Protein AF-A0A0P7UNH6-F1 (afdb_monomer_lite)

Structure (mmCIF, N/CA/C/O backbone):
data_AF-A0A0P7UNH6-F1
#
_entry.id   AF-A0A0P7UNH6-F1
#
loop_
_atom_site.group_PDB
_atom_site.id
_atom_site.type_symbol
_atom_site.label_atom_id
_atom_site.label_alt_id
_atom_site.label_comp_id
_atom_site.label_asym_id
_atom_site.label_entity_id
_atom_site.label_seq_id
_atom_site.pdbx_PDB_ins_code
_atom_site.Cartn_x
_atom_site.Cartn_y
_atom_site.Cartn_z
_atom_site.occupancy
_atom_site.B_iso_or_equiv
_atom_site.auth_seq_id
_atom_site.auth_comp_id
_atom_site.auth_asym_id
_atom_site.auth_atom_id
_atom_site.pdbx_PDB_model_num
ATOM 1 N N . MET A 1 1 ? -26.229 -55.715 22.801 1.00 30.64 1 MET A N 1
ATOM 2 C CA . MET A 1 1 ? -25.474 -56.355 23.901 1.00 30.64 1 MET A CA 1
ATOM 3 C C . MET A 1 1 ? -24.990 -57.703 23.387 1.00 30.64 1 MET A C 1
ATOM 5 O O . MET A 1 1 ? -25.812 -58.599 23.283 1.00 30.64 1 MET A O 1
ATOM 9 N N . ASN A 1 2 ? -23.704 -57.813 23.015 1.00 26.55 2 ASN A N 1
ATOM 10 C CA . ASN A 1 2 ? -23.100 -58.947 22.277 1.00 26.55 2 ASN A CA 1
ATOM 11 C C . ASN A 1 2 ? -23.709 -59.225 20.872 1.00 26.55 2 ASN A C 1
ATOM 13 O O . ASN A 1 2 ? -24.789 -58.728 20.571 1.00 26.55 2 ASN A O 1
ATOM 17 N N . LYS A 1 3 ? -23.031 -59.927 19.942 1.00 27.59 3 LYS A N 1
ATOM 18 C CA . LYS A 1 3 ? -21.678 -60.546 19.973 1.00 27.59 3 LYS A CA 1
ATOM 19 C C . LYS A 1 3 ? -20.890 -60.259 18.663 1.00 27.59 3 LYS A C 1
ATOM 21 O O . LYS A 1 3 ? -21.359 -59.505 17.821 1.00 27.59 3 LYS A O 1
ATOM 26 N N . ARG A 1 4 ? -19.675 -60.811 18.535 1.00 22.94 4 ARG A N 1
ATOM 27 C CA . ARG A 1 4 ? -18.609 -60.512 17.545 1.00 22.94 4 ARG A CA 1
ATOM 28 C C . ARG A 1 4 ? -18.042 -61.827 16.965 1.00 22.94 4 ARG A C 1
ATOM 30 O O . ARG A 1 4 ? -18.145 -62.827 17.674 1.00 22.94 4 ARG A O 1
ATOM 37 N N . SER A 1 5 ? -17.336 -61.755 15.820 1.00 25.70 5 SER A N 1
ATOM 38 C CA . SER A 1 5 ? -16.373 -62.770 15.297 1.00 25.70 5 SER A CA 1
ATOM 39 C C . SER A 1 5 ? -16.984 -64.075 14.733 1.00 25.70 5 SER A C 1
ATOM 41 O O . SER A 1 5 ? -18.096 -64.414 15.123 1.00 25.70 5 SER A O 1
ATOM 43 N N . ASP A 1 6 ? -16.386 -64.844 13.801 1.00 25.16 6 ASP A N 1
ATOM 44 C CA . ASP A 1 6 ? -15.144 -64.801 12.963 1.00 25.16 6 ASP A CA 1
ATOM 45 C C . ASP A 1 6 ? -15.493 -65.411 11.558 1.00 25.16 6 ASP A C 1
ATOM 47 O O . ASP A 1 6 ? -16.565 -65.998 11.445 1.00 25.16 6 ASP A O 1
ATOM 51 N N . ARG A 1 7 ? -14.850 -65.190 10.387 1.00 23.64 7 ARG A N 1
ATOM 52 C CA . ARG A 1 7 ? -13.455 -65.286 9.850 1.00 23.64 7 ARG A CA 1
ATOM 53 C C . ARG A 1 7 ? -13.087 -66.685 9.266 1.00 23.64 7 ARG A C 1
ATOM 55 O O . ARG A 1 7 ? -13.578 -67.684 9.761 1.00 23.64 7 ARG A O 1
ATOM 62 N N . GLU A 1 8 ? -12.201 -66.699 8.246 1.00 24.39 8 GLU A N 1
ATOM 63 C CA . GLU A 1 8 ? -11.611 -67.853 7.487 1.00 24.39 8 GLU A CA 1
ATOM 64 C C . GLU A 1 8 ? -12.452 -68.549 6.376 1.00 24.39 8 GLU A C 1
ATOM 66 O O . GLU A 1 8 ? -13.674 -68.484 6.423 1.00 24.39 8 GLU A O 1
ATOM 71 N N . SER A 1 9 ? -11.892 -69.269 5.372 1.00 21.98 9 SER A N 1
ATOM 72 C CA . SER A 1 9 ? -10.654 -69.119 4.538 1.00 21.98 9 SER A CA 1
ATOM 73 C C . SER A 1 9 ? -10.652 -70.123 3.332 1.00 21.98 9 SER A C 1
ATOM 75 O O . SER A 1 9 ? -11.522 -70.992 3.288 1.00 21.98 9 SER A O 1
ATOM 77 N N . ARG A 1 10 ? -9.657 -70.026 2.407 1.00 24.27 10 ARG A N 1
ATOM 78 C CA . ARG A 1 10 ? -9.385 -70.759 1.114 1.00 24.27 10 ARG A CA 1
ATOM 79 C C . ARG A 1 10 ? -9.789 -69.985 -0.162 1.00 24.27 10 ARG A C 1
ATOM 81 O O . ARG A 1 10 ? -10.923 -69.525 -0.217 1.00 24.27 10 ARG A O 1
ATOM 88 N N . ALA A 1 11 ? -8.965 -69.698 -1.186 1.00 22.91 11 ALA A N 1
ATOM 89 C CA . ALA A 1 11 ? -7.619 -70.109 -1.672 1.00 22.91 11 ALA A CA 1
ATOM 90 C C . ALA A 1 11 ? -7.569 -71.252 -2.718 1.00 22.91 11 ALA A C 1
ATOM 92 O O . ALA A 1 11 ? -8.210 -72.272 -2.495 1.00 22.91 11 ALA A O 1
ATOM 93 N N . ASP A 1 12 ? -6.805 -70.989 -3.803 1.00 23.23 12 ASP A N 1
ATOM 94 C CA . ASP A 1 12 ? -6.322 -71.802 -4.962 1.00 23.23 12 ASP A CA 1
ATOM 95 C C . ASP A 1 12 ? -6.536 -71.002 -6.284 1.00 23.23 12 ASP A C 1
ATOM 97 O O . ASP A 1 12 ? -7.642 -70.516 -6.508 1.00 23.23 12 ASP A O 1
ATOM 101 N N . GLY A 1 13 ? -5.574 -70.762 -7.199 1.00 24.36 13 GLY A N 1
ATOM 102 C CA . GLY A 1 13 ? -4.110 -70.975 -7.219 1.00 24.36 13 GLY A CA 1
ATOM 103 C C . GLY A 1 13 ? -3.424 -70.285 -8.441 1.00 24.36 13 GLY A C 1
ATOM 104 O O . GLY A 1 13 ? -4.126 -69.880 -9.359 1.00 24.36 13 GLY A O 1
ATOM 105 N N . GLU A 1 14 ? -2.084 -70.132 -8.400 1.00 24.00 14 GLU A N 1
ATOM 106 C CA . GLU A 1 14 ? -1.074 -69.979 -9.504 1.00 24.00 14 GLU A CA 1
ATOM 107 C C . GLU A 1 14 ? -1.365 -69.001 -10.695 1.00 24.00 14 GLU A C 1
ATOM 109 O O . GLU A 1 14 ? -2.305 -69.211 -11.449 1.00 24.00 14 GLU A O 1
ATOM 114 N N . VAL A 1 15 ? -0.662 -67.882 -10.992 1.00 22.70 15 VAL A N 1
ATOM 115 C CA . VAL A 1 15 ? 0.765 -67.431 -10.896 1.00 22.70 15 VAL A CA 1
ATOM 116 C C . VAL A 1 15 ? 1.722 -68.221 -11.814 1.00 22.70 15 VAL A C 1
ATOM 118 O O . VAL A 1 15 ? 1.615 -69.442 -11.814 1.00 22.70 15 VAL A O 1
ATOM 121 N N . PRO A 1 16 ? 2.708 -67.614 -12.530 1.00 37.94 16 PRO A N 1
ATOM 122 C CA . PRO A 1 16 ? 3.038 -66.188 -12.757 1.00 37.94 16 PRO A CA 1
ATOM 123 C C . PRO A 1 16 ? 2.467 -65.703 -14.125 1.00 37.94 16 PRO A C 1
ATOM 125 O O . PRO A 1 16 ? 1.534 -66.327 -14.616 1.00 37.94 16 PRO A O 1
ATOM 128 N N . SER A 1 17 ? 2.873 -64.616 -14.804 1.00 22.16 17 SER A N 1
ATOM 129 C CA . SER A 1 17 ? 3.908 -63.568 -14.625 1.00 22.16 17 SER A CA 1
ATOM 130 C C . SER A 1 17 ? 3.326 -62.182 -15.043 1.00 22.16 17 SER A C 1
ATOM 132 O O . SER A 1 17 ? 2.117 -62.085 -15.244 1.00 22.16 17 SER A O 1
ATOM 134 N N . ASP A 1 18 ? 4.021 -61.037 -15.129 1.00 24.47 18 ASP A N 1
ATOM 135 C CA . ASP A 1 18 ? 5.459 -60.703 -15.075 1.00 24.47 18 ASP A CA 1
ATOM 136 C C . ASP A 1 18 ? 5.697 -59.310 -14.432 1.00 24.47 18 ASP A C 1
ATOM 138 O O . ASP A 1 18 ? 4.728 -58.640 -14.064 1.00 24.47 18 ASP A O 1
ATOM 142 N N . SER A 1 19 ? 6.953 -58.861 -14.260 1.00 23.91 19 SER A N 1
ATOM 143 C CA . SER A 1 19 ? 7.268 -57.725 -13.361 1.00 23.91 19 SER A CA 1
ATOM 144 C C . SER A 1 19 ? 8.090 -56.559 -13.942 1.00 23.91 19 SER A C 1
ATOM 146 O O . SER A 1 19 ? 9.291 -56.694 -14.168 1.00 23.91 19 SER A O 1
ATOM 148 N N . GLU A 1 20 ? 7.494 -55.358 -13.984 1.00 27.55 20 GLU A N 1
ATOM 149 C CA . GLU A 1 20 ? 8.225 -54.077 -13.925 1.00 27.55 20 GLU A CA 1
ATOM 150 C C . GLU A 1 20 ? 7.963 -53.361 -12.588 1.00 27.55 20 GLU A C 1
ATOM 152 O O . GLU A 1 20 ? 6.826 -53.047 -12.222 1.00 27.55 20 GLU A O 1
ATOM 157 N N . THR A 1 21 ? 9.034 -53.096 -11.838 1.00 24.36 21 THR A N 1
ATOM 158 C CA . THR A 1 21 ? 8.966 -52.594 -10.460 1.00 24.36 21 THR A CA 1
ATOM 159 C C . THR A 1 21 ? 8.641 -51.101 -10.401 1.00 24.36 21 THR A C 1
ATOM 161 O O . THR A 1 21 ? 9.516 -50.253 -10.586 1.00 24.36 21 THR A O 1
ATOM 164 N N . LYS A 1 22 ? 7.401 -50.751 -10.039 1.00 26.88 22 LYS A N 1
ATOM 165 C CA . LYS A 1 22 ? 7.079 -49.388 -9.586 1.00 26.88 22 LYS A CA 1
ATOM 166 C C . LYS A 1 22 ? 7.759 -49.108 -8.245 1.00 26.88 22 LYS A C 1
ATOM 168 O O . LYS A 1 22 ? 7.354 -49.649 -7.220 1.00 26.88 22 LYS A O 1
ATOM 173 N N . LEU A 1 23 ? 8.760 -48.231 -8.255 1.00 25.19 23 LEU A N 1
ATOM 174 C CA . LEU A 1 23 ? 9.321 -47.653 -7.037 1.00 25.19 23 LEU A CA 1
ATOM 175 C C . LEU A 1 23 ? 8.314 -46.658 -6.439 1.00 25.19 23 LEU A C 1
ATOM 177 O O . LEU A 1 23 ? 7.931 -45.692 -7.099 1.00 25.19 23 LEU A O 1
ATOM 181 N N . ASP A 1 24 ? 7.884 -46.905 -5.204 1.00 24.73 24 ASP A N 1
ATOM 182 C CA . ASP A 1 24 ? 6.837 -46.126 -4.537 1.00 24.73 24 ASP A CA 1
ATOM 183 C C . ASP A 1 24 ? 7.380 -44.790 -3.995 1.00 24.73 24 ASP A C 1
ATOM 185 O O . ASP A 1 24 ? 7.881 -44.687 -2.873 1.00 24.73 24 ASP A O 1
ATOM 189 N N . SER A 1 25 ? 7.339 -43.747 -4.828 1.00 27.39 25 SER A N 1
ATOM 190 C CA . SER A 1 25 ? 7.747 -42.395 -4.444 1.00 27.39 25 SER A CA 1
ATOM 191 C C . SER A 1 25 ? 6.609 -41.671 -3.717 1.00 27.39 25 SER A C 1
ATOM 193 O O . SER A 1 25 ? 5.847 -40.927 -4.339 1.00 27.39 25 SER A O 1
ATOM 195 N N . GLY A 1 26 ? 6.510 -41.880 -2.401 1.00 30.14 26 GLY A N 1
ATOM 196 C CA . GLY A 1 26 ? 5.497 -41.284 -1.522 1.00 30.14 26 GLY A CA 1
ATOM 197 C C . GLY A 1 26 ? 5.560 -39.754 -1.418 1.00 30.14 26 GLY A C 1
ATOM 198 O O . GLY A 1 26 ? 6.027 -39.205 -0.422 1.00 30.14 26 GLY A O 1
ATOM 199 N N . VAL A 1 27 ? 5.057 -39.060 -2.440 1.00 32.81 27 VAL A N 1
ATOM 200 C CA . VAL A 1 27 ? 4.821 -37.611 -2.458 1.00 32.81 27 VAL A CA 1
ATOM 201 C C . VAL A 1 27 ? 3.329 -37.371 -2.201 1.00 32.81 27 VAL A C 1
ATOM 203 O O . VAL A 1 27 ? 2.514 -37.893 -2.960 1.00 32.81 27 VAL A O 1
ATOM 206 N N . PRO A 1 28 ? 2.932 -36.595 -1.174 1.00 32.00 28 PRO A N 1
ATOM 207 C CA . PRO A 1 28 ? 1.524 -36.273 -0.954 1.00 32.00 28 PRO A CA 1
ATOM 208 C C . PRO A 1 28 ? 0.939 -35.486 -2.133 1.00 32.00 28 PRO A C 1
ATOM 210 O O . PRO A 1 28 ? 1.532 -34.492 -2.558 1.00 32.00 28 PRO A O 1
ATOM 213 N N . ASP A 1 29 ? -0.239 -35.887 -2.618 1.00 30.00 29 ASP A N 1
ATOM 214 C CA . ASP A 1 29 ? -0.969 -35.151 -3.654 1.00 30.00 29 ASP A CA 1
ATOM 215 C C . ASP A 1 29 ? -1.246 -33.712 -3.199 1.00 30.00 29 ASP A C 1
ATOM 217 O O . ASP A 1 29 ? -2.041 -33.457 -2.290 1.00 30.00 29 ASP A O 1
ATOM 221 N N . VAL A 1 30 ? -0.579 -32.753 -3.844 1.00 31.20 30 VAL A N 1
ATOM 222 C CA . VAL A 1 30 ? -0.807 -31.324 -3.617 1.00 31.20 30 VAL A CA 1
ATOM 223 C C . VAL A 1 30 ? -2.169 -30.961 -4.216 1.00 31.20 30 VAL A C 1
ATOM 225 O O . VAL A 1 30 ? -2.335 -31.099 -5.431 1.00 31.20 30 VAL A O 1
ATOM 228 N N . PRO A 1 31 ? -3.143 -30.467 -3.424 1.00 30.27 31 PRO A N 1
ATOM 229 C CA . PRO A 1 31 ? -4.449 -30.105 -3.956 1.00 30.27 31 PRO A CA 1
ATOM 230 C C . PRO A 1 31 ? -4.317 -29.012 -5.017 1.00 30.27 31 PRO A C 1
ATOM 232 O O . PRO A 1 31 ? -3.845 -27.909 -4.735 1.00 30.27 31 PRO A O 1
ATOM 235 N N . VAL A 1 32 ? -4.745 -29.322 -6.242 1.00 37.19 32 VAL A N 1
ATOM 236 C CA . VAL A 1 32 ? -4.817 -28.342 -7.329 1.00 37.19 32 VAL A CA 1
ATOM 237 C C . VAL A 1 32 ? -5.821 -27.252 -6.917 1.00 37.19 32 VAL A C 1
ATOM 239 O O . VAL A 1 32 ? -6.931 -27.597 -6.501 1.00 37.19 32 VAL A O 1
ATOM 242 N N . PRO A 1 33 ? -5.465 -25.954 -6.980 1.00 35.44 33 PRO A N 1
ATOM 243 C CA . PRO A 1 33 ? -6.408 -24.880 -6.674 1.00 35.44 33 PRO A CA 1
ATOM 244 C C . PRO A 1 33 ? -7.585 -24.889 -7.668 1.00 35.44 33 PRO A C 1
ATOM 246 O O . PRO A 1 33 ? -7.413 -25.364 -8.795 1.00 35.44 33 PRO A O 1
ATOM 249 N N . PRO A 1 34 ? -8.769 -24.377 -7.279 1.00 38.28 34 PRO A N 1
ATOM 250 C CA . PRO A 1 34 ? -9.921 -24.303 -8.175 1.00 38.28 34 PRO A CA 1
ATOM 251 C C . PRO A 1 34 ? -9.588 -23.530 -9.459 1.00 38.28 34 PRO A C 1
ATOM 253 O O . PRO A 1 34 ? -8.802 -22.581 -9.452 1.00 38.28 34 PRO A O 1
ATOM 256 N N . ASP A 1 35 ? -10.167 -23.972 -10.576 1.00 43.91 35 ASP A N 1
ATOM 257 C CA . ASP A 1 35 ? -9.899 -23.427 -11.910 1.00 43.91 35 ASP A CA 1
ATOM 258 C C . ASP A 1 35 ? -10.730 -22.153 -12.150 1.00 43.91 35 ASP A C 1
ATOM 260 O O . ASP A 1 35 ? -11.676 -22.155 -12.934 1.00 43.91 35 ASP A O 1
ATOM 264 N N . ASP A 1 36 ? -10.376 -21.062 -11.457 1.00 52.59 36 ASP A N 1
ATOM 265 C CA . ASP A 1 36 ? -10.994 -19.723 -11.563 1.00 52.59 36 ASP A CA 1
ATOM 266 C C . ASP A 1 36 ? -10.687 -19.026 -12.916 1.00 52.59 36 ASP A C 1
ATOM 268 O O . ASP A 1 36 ? -10.466 -17.815 -12.999 1.00 52.59 36 ASP A O 1
ATOM 272 N N . THR A 1 37 ? -10.615 -19.790 -14.009 1.00 59.88 37 THR A N 1
ATOM 273 C CA . THR A 1 37 ? -10.300 -19.288 -15.348 1.00 59.88 37 THR A CA 1
ATOM 274 C C . THR A 1 37 ? -11.575 -18.898 -16.107 1.00 59.88 37 THR A C 1
ATOM 276 O O . THR A 1 37 ? -12.563 -19.637 -16.101 1.00 59.88 37 THR A O 1
ATOM 279 N N . PRO A 1 38 ? -11.598 -17.735 -16.790 1.00 67.12 38 PRO A N 1
ATOM 280 C CA . PRO A 1 38 ? -12.818 -17.222 -17.407 1.00 67.12 38 PRO A CA 1
ATOM 281 C C . PRO A 1 38 ? -13.335 -18.163 -18.504 1.00 67.12 38 PRO A C 1
ATOM 283 O O . PRO A 1 38 ? -12.601 -18.532 -19.424 1.00 67.12 38 PRO A O 1
ATOM 286 N N . GLU A 1 39 ? -14.623 -18.513 -18.439 1.00 68.06 39 GLU A N 1
ATOM 287 C CA . GLU A 1 39 ? -15.268 -19.529 -19.291 1.00 68.06 39 GLU A CA 1
ATOM 288 C C . GLU A 1 39 ? -15.051 -19.307 -20.798 1.00 68.06 39 GLU A C 1
ATOM 290 O O . GLU A 1 39 ? -14.880 -20.259 -21.560 1.00 68.06 39 GLU A O 1
ATOM 295 N N . VAL A 1 40 ? -14.994 -18.043 -21.227 1.00 65.88 40 VAL A N 1
ATOM 296 C CA . VAL A 1 40 ? -14.725 -17.638 -22.616 1.00 65.88 40 VAL A CA 1
ATOM 297 C C . VAL A 1 40 ? -13.375 -18.178 -23.108 1.00 65.88 40 VAL A C 1
ATOM 299 O O . VAL A 1 40 ? -13.279 -18.714 -24.213 1.00 65.88 40 VAL A O 1
ATOM 302 N N . LEU A 1 41 ? -12.341 -18.095 -22.266 1.00 61.62 41 LEU A N 1
ATOM 303 C CA . LEU A 1 41 ? -10.988 -18.563 -22.567 1.00 61.62 41 LEU A CA 1
ATOM 304 C C . LEU A 1 41 ? -10.908 -20.099 -22.520 1.00 61.62 41 LEU A C 1
ATOM 306 O O . LEU A 1 41 ? -10.257 -20.716 -23.364 1.00 61.62 41 LEU A O 1
ATOM 310 N N . ASN A 1 42 ? -11.648 -20.720 -21.596 1.00 64.88 42 ASN A N 1
ATOM 311 C CA . ASN A 1 42 ? -11.815 -22.173 -21.522 1.00 64.88 42 ASN A CA 1
ATOM 312 C C . ASN A 1 42 ? -12.474 -22.760 -22.778 1.00 64.88 42 ASN A C 1
ATOM 314 O O . ASN A 1 42 ? -12.039 -23.802 -23.269 1.00 64.88 42 ASN A O 1
ATOM 318 N N . LYS A 1 43 ? -13.483 -22.077 -23.330 1.00 70.31 43 LYS A N 1
ATOM 319 C CA . LYS A 1 43 ? -14.168 -22.484 -24.563 1.00 70.31 43 LYS A CA 1
ATOM 320 C C . LYS A 1 43 ? -13.253 -22.371 -25.787 1.00 70.31 43 LYS A C 1
ATOM 322 O O . LYS A 1 43 ? -13.220 -23.293 -26.600 1.00 70.31 43 LYS A O 1
ATOM 327 N N . ALA A 1 44 ? -12.475 -21.290 -25.886 1.00 68.19 44 ALA A N 1
ATOM 328 C CA . ALA A 1 44 ? -11.535 -21.056 -26.985 1.00 68.19 44 ALA A CA 1
ATOM 329 C C . ALA A 1 44 ? -10.352 -22.048 -27.014 1.00 68.19 44 ALA A C 1
ATOM 331 O O . ALA A 1 44 ? -9.942 -22.479 -28.087 1.00 68.19 44 ALA A O 1
ATOM 332 N N . LEU A 1 45 ? -9.825 -22.448 -25.851 1.00 65.56 45 LEU A N 1
ATOM 333 C CA . LEU A 1 45 ? -8.675 -23.363 -25.734 1.00 65.56 45 LEU A CA 1
ATOM 334 C C . LEU A 1 45 ? -9.065 -24.848 -25.580 1.00 65.56 45 LEU A C 1
ATOM 336 O O . LEU A 1 45 ? -8.231 -25.677 -25.217 1.00 65.56 45 LEU A O 1
ATOM 340 N N . SER A 1 46 ? -10.322 -25.199 -25.863 1.00 67.12 46 SER A N 1
ATOM 341 C CA . SER A 1 46 ? -10.886 -26.544 -25.65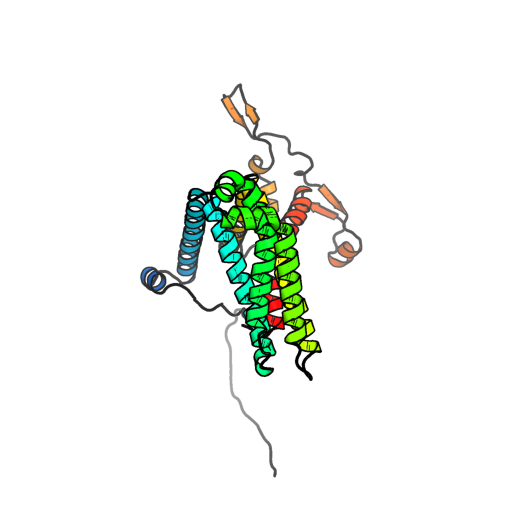4 1.00 67.12 46 SER A CA 1
ATOM 342 C C . SER A 1 46 ? -10.230 -27.664 -26.481 1.00 67.12 46 SER A C 1
ATOM 344 O O . SER A 1 46 ? -10.316 -28.827 -26.095 1.00 67.12 46 SER A O 1
ATOM 346 N N . GLY A 1 47 ? -9.535 -27.331 -27.575 1.00 70.81 47 GLY A N 1
ATOM 347 C CA . GLY A 1 47 ? -8.785 -28.284 -28.406 1.00 70.81 47 GLY A CA 1
ATOM 348 C C . GLY A 1 47 ? -7.343 -28.577 -27.958 1.00 70.81 47 GLY A C 1
ATOM 349 O O . GLY A 1 47 ? -6.678 -29.396 -28.588 1.00 70.81 47 GLY A O 1
ATOM 350 N N . LEU A 1 48 ? -6.822 -27.916 -26.914 1.00 70.38 48 LEU A N 1
ATOM 351 C CA . LEU A 1 48 ? -5.445 -28.119 -26.437 1.00 70.38 48 LEU A CA 1
ATOM 352 C C . LEU A 1 48 ? -5.376 -29.103 -25.263 1.00 70.38 48 LEU A C 1
ATOM 354 O O . LEU A 1 48 ? -6.213 -29.098 -24.362 1.00 70.38 48 LEU A O 1
ATOM 358 N N . SER A 1 49 ? -4.299 -29.894 -25.216 1.00 72.69 49 SER A N 1
ATOM 359 C CA . SER A 1 49 ? -3.997 -30.732 -24.047 1.00 72.69 49 SER A CA 1
ATOM 360 C C . SER A 1 49 ? -3.807 -29.881 -22.783 1.00 72.69 49 SER A C 1
ATOM 362 O O . SER A 1 49 ? -3.270 -28.772 -22.836 1.00 72.69 49 SER A O 1
ATOM 364 N N . SER A 1 50 ? -4.221 -30.406 -21.625 1.00 67.62 50 SER A N 1
ATOM 365 C CA . SER A 1 50 ? -4.352 -29.648 -20.365 1.00 67.62 50 SER A CA 1
ATOM 366 C C . SER A 1 50 ? -3.096 -28.871 -19.944 1.00 67.62 50 SER A C 1
ATOM 368 O O . SER A 1 50 ? -3.202 -27.749 -19.452 1.00 67.62 50 SER A O 1
ATOM 370 N N . ARG A 1 51 ? -1.897 -29.414 -20.195 1.00 68.00 51 ARG A N 1
ATOM 371 C CA . ARG A 1 51 ? -0.620 -28.721 -19.939 1.00 68.00 51 ARG A CA 1
ATOM 372 C C . ARG A 1 51 ? -0.450 -27.462 -20.792 1.00 68.00 51 ARG A C 1
ATOM 374 O O . ARG A 1 51 ? -0.088 -26.416 -20.262 1.00 68.00 51 ARG A O 1
ATOM 381 N N . TRP A 1 52 ? -0.732 -27.560 -22.089 1.00 75.06 52 TRP A N 1
ATOM 382 C CA . TRP A 1 52 ? -0.611 -26.446 -23.032 1.00 75.06 52 TRP A CA 1
ATOM 383 C C . TRP A 1 52 ? -1.771 -25.453 -22.914 1.00 75.06 52 TRP A C 1
ATOM 385 O O . TRP A 1 52 ? -1.546 -24.257 -23.066 1.00 75.06 52 TRP A O 1
ATOM 395 N N . LYS A 1 53 ? -2.977 -25.917 -22.552 1.00 73.69 53 LYS A N 1
ATOM 396 C CA . LYS A 1 53 ? -4.095 -25.054 -22.139 1.00 73.69 53 LYS A CA 1
ATOM 397 C C . LYS A 1 53 ? -3.682 -24.181 -20.948 1.00 73.69 53 LYS A C 1
ATOM 399 O O . LYS A 1 53 ? -3.774 -22.961 -21.033 1.00 73.69 53 LYS A O 1
ATOM 404 N N . ASN A 1 54 ? -3.156 -24.784 -19.879 1.00 75.31 54 ASN A N 1
ATOM 405 C CA . ASN A 1 54 ? -2.710 -24.049 -18.690 1.00 75.31 54 ASN A CA 1
ATOM 406 C C . ASN A 1 54 ? -1.561 -23.075 -18.993 1.00 75.31 54 ASN A C 1
ATOM 408 O O . ASN A 1 54 ? -1.529 -21.992 -18.413 1.00 75.31 54 ASN A O 1
ATOM 412 N N . TRP A 1 55 ? -0.649 -23.435 -19.902 1.00 78.25 55 TRP A N 1
ATOM 413 C CA . TRP A 1 55 ? 0.415 -22.546 -20.376 1.00 78.25 55 TRP A CA 1
ATOM 414 C C . TRP A 1 55 ? -0.137 -21.334 -21.136 1.00 78.25 55 TRP A C 1
ATOM 416 O O . TRP A 1 55 ? 0.177 -20.201 -20.780 1.00 78.25 55 TRP A O 1
ATOM 426 N N . TRP A 1 56 ? -1.027 -21.548 -22.111 1.00 79.06 56 TRP A N 1
ATOM 427 C CA . TRP A 1 56 ? -1.647 -20.464 -22.883 1.00 79.06 56 TRP A CA 1
ATOM 428 C C . TRP A 1 56 ? -2.506 -19.535 -22.024 1.00 79.06 56 TRP A C 1
ATOM 430 O O . TRP A 1 56 ? -2.379 -18.318 -22.134 1.00 79.06 56 TRP A O 1
ATOM 440 N N . VAL A 1 57 ? -3.334 -20.090 -21.131 1.00 78.38 57 VAL A N 1
ATOM 441 C CA . VAL A 1 57 ? -4.133 -19.307 -20.176 1.00 78.38 57 VAL A CA 1
ATOM 442 C C . VAL A 1 57 ? -3.238 -18.385 -19.347 1.00 78.38 57 VAL A C 1
ATOM 444 O O . VAL A 1 57 ? -3.509 -17.191 -19.240 1.00 78.38 57 VAL A O 1
ATOM 447 N N . ARG A 1 58 ? -2.150 -18.923 -18.782 1.00 75.25 58 ARG A N 1
ATOM 448 C CA . ARG A 1 58 ? -1.241 -18.162 -17.915 1.00 75.25 58 ARG A CA 1
ATOM 449 C C . ARG A 1 58 ? -0.429 -17.142 -18.706 1.00 75.25 58 ARG A C 1
ATOM 451 O O . ARG A 1 58 ? -0.357 -16.001 -18.275 1.00 75.25 58 ARG A O 1
ATOM 458 N N . GLY A 1 59 ? 0.069 -17.492 -19.893 1.00 81.06 59 GLY A N 1
ATOM 459 C CA . GLY A 1 59 ? 0.744 -16.552 -20.792 1.00 81.06 59 GLY A CA 1
ATOM 460 C C . GLY A 1 59 ? -0.139 -15.364 -21.197 1.00 81.06 59 GLY A C 1
ATOM 461 O O . GLY A 1 59 ? 0.329 -14.228 -21.189 1.00 81.06 59 GLY A O 1
ATOM 462 N N . ILE A 1 60 ? -1.428 -15.597 -21.468 1.00 82.88 60 ILE A N 1
ATOM 463 C CA . ILE A 1 60 ? -2.401 -14.533 -21.770 1.00 82.88 60 ILE A CA 1
ATOM 464 C C . ILE A 1 60 ? -2.649 -13.641 -20.543 1.00 82.88 60 ILE A C 1
ATOM 466 O O . ILE A 1 60 ? -2.646 -12.419 -20.677 1.00 82.88 60 ILE A O 1
ATOM 470 N N . LEU A 1 61 ? -2.812 -14.219 -19.346 1.00 80.12 61 LEU A N 1
ATOM 471 C CA . LEU A 1 61 ? -2.980 -13.455 -18.101 1.00 80.12 61 LEU A CA 1
ATOM 472 C C . LEU A 1 61 ? -1.727 -12.630 -17.751 1.00 80.12 61 LEU A C 1
ATOM 474 O O . LEU A 1 61 ? -1.843 -11.457 -17.401 1.00 80.12 61 LEU A O 1
ATOM 478 N N . THR A 1 62 ? -0.534 -13.202 -17.921 1.00 79.50 62 THR A N 1
ATOM 479 C CA . THR A 1 62 ? 0.755 -12.509 -17.785 1.00 79.50 62 THR A CA 1
ATOM 480 C C . THR A 1 62 ? 0.868 -11.338 -18.761 1.00 79.50 62 THR A C 1
ATOM 482 O O . THR A 1 62 ? 1.186 -10.224 -18.347 1.00 79.50 62 THR A O 1
ATOM 485 N N . LEU A 1 63 ? 0.570 -11.553 -20.047 1.00 83.38 63 LEU A N 1
ATOM 486 C CA . LEU A 1 63 ? 0.619 -10.496 -21.058 1.00 83.38 63 LEU A CA 1
ATOM 487 C C . LEU A 1 63 ? -0.394 -9.380 -20.756 1.00 83.38 63 LEU A C 1
ATOM 489 O O . LEU A 1 63 ? -0.064 -8.203 -20.888 1.00 83.38 63 LEU A O 1
ATOM 493 N N . ALA A 1 64 ? -1.593 -9.737 -20.284 1.00 84.88 64 ALA A N 1
ATOM 494 C CA . ALA A 1 64 ? -2.605 -8.780 -19.849 1.00 84.88 64 ALA A CA 1
ATOM 495 C C . ALA A 1 64 ? -2.149 -7.956 -18.630 1.00 84.88 64 ALA A C 1
ATOM 497 O O . ALA A 1 64 ? -2.351 -6.743 -18.624 1.00 84.88 64 ALA A O 1
ATOM 498 N N . MET A 1 65 ? -1.484 -8.565 -17.638 1.00 79.44 65 MET A N 1
ATOM 499 C CA . MET A 1 65 ? -0.892 -7.837 -16.505 1.00 79.44 65 MET A CA 1
ATOM 500 C C . MET A 1 65 ? 0.192 -6.848 -16.948 1.00 79.44 65 MET A C 1
ATOM 502 O O . MET A 1 65 ? 0.173 -5.699 -16.511 1.00 79.44 65 MET A O 1
ATOM 506 N N . ILE A 1 66 ? 1.105 -7.260 -17.834 1.00 84.69 66 ILE A N 1
ATOM 507 C CA . ILE A 1 66 ? 2.165 -6.386 -18.369 1.00 84.69 66 ILE A CA 1
ATOM 508 C C . ILE A 1 66 ? 1.552 -5.208 -19.141 1.00 84.69 66 ILE A C 1
ATOM 510 O O . ILE A 1 66 ? 1.912 -4.054 -18.915 1.00 84.69 66 ILE A O 1
ATOM 514 N N . PHE A 1 67 ? 0.591 -5.483 -20.025 1.00 87.62 67 PHE A N 1
ATOM 515 C CA . PHE A 1 67 ? -0.107 -4.465 -20.812 1.00 87.62 67 PHE A CA 1
ATOM 516 C C . PHE A 1 67 ? -0.867 -3.466 -19.923 1.00 87.62 67 PHE A C 1
ATOM 518 O O . PHE A 1 67 ? -0.758 -2.254 -20.107 1.00 87.62 67 PHE A O 1
ATOM 525 N N . PHE A 1 68 ? -1.575 -3.963 -18.905 1.00 85.69 68 PHE A N 1
ATOM 526 C CA . PHE A 1 68 ? -2.284 -3.141 -17.924 1.00 85.69 68 PHE A CA 1
ATOM 527 C C . PHE A 1 68 ? -1.332 -2.274 -17.084 1.00 85.69 68 PHE A C 1
ATOM 529 O O . PHE A 1 68 ? -1.631 -1.108 -16.832 1.00 85.69 68 PHE A O 1
ATOM 536 N N . PHE A 1 69 ? -0.158 -2.796 -16.714 1.00 84.62 69 PHE A N 1
ATOM 537 C CA . PHE A 1 69 ? 0.881 -2.041 -16.009 1.00 84.62 69 PHE A CA 1
ATOM 538 C C . PHE A 1 69 ? 1.426 -0.877 -16.855 1.00 84.62 69 PHE A C 1
ATOM 540 O O . PHE A 1 69 ? 1.507 0.247 -16.359 1.00 84.62 69 PHE A O 1
ATOM 547 N N . PHE A 1 70 ? 1.704 -1.094 -18.147 1.00 87.12 70 PHE A N 1
ATOM 548 C CA . PHE A 1 70 ? 2.112 -0.009 -19.051 1.00 87.12 70 PHE A CA 1
ATOM 549 C C . PHE A 1 70 ? 1.015 1.046 -19.263 1.00 87.12 70 PHE A C 1
ATOM 551 O O . PHE A 1 70 ? 1.324 2.238 -19.275 1.00 87.12 70 PHE A O 1
ATOM 558 N N . ILE A 1 71 ? -0.261 0.646 -19.358 1.00 88.44 71 ILE A N 1
ATOM 559 C CA . ILE A 1 71 ? -1.394 1.590 -19.386 1.00 88.44 71 ILE A CA 1
ATOM 560 C C . ILE A 1 71 ? -1.422 2.436 -18.107 1.00 88.44 71 ILE A C 1
ATOM 562 O O . ILE A 1 71 ? -1.513 3.659 -18.180 1.00 88.44 71 ILE A O 1
ATOM 566 N N . ILE A 1 72 ? -1.304 1.804 -16.937 1.00 85.88 72 ILE A N 1
ATOM 567 C CA . ILE A 1 72 ? -1.306 2.491 -15.640 1.00 85.88 72 ILE A CA 1
ATOM 568 C C . ILE A 1 72 ? -0.168 3.521 -15.538 1.00 85.88 72 ILE A C 1
ATOM 570 O O . ILE A 1 72 ? -0.402 4.629 -15.059 1.00 85.88 72 ILE A O 1
ATOM 574 N N . ILE A 1 73 ? 1.031 3.198 -16.033 1.00 86.44 73 ILE A N 1
ATOM 575 C CA . ILE A 1 73 ? 2.161 4.141 -16.094 1.00 86.44 73 ILE A CA 1
ATOM 576 C C . ILE A 1 73 ? 1.853 5.315 -17.036 1.00 86.44 73 ILE A C 1
ATOM 578 O O . ILE A 1 73 ? 2.113 6.465 -16.683 1.00 86.44 73 ILE A O 1
ATOM 582 N N . TYR A 1 74 ? 1.268 5.049 -18.209 1.00 87.31 74 TYR A N 1
ATOM 583 C CA . TYR A 1 74 ? 0.921 6.083 -19.191 1.00 87.31 74 TYR A CA 1
ATOM 584 C C . TYR A 1 74 ? -0.122 7.091 -18.670 1.00 87.31 74 TYR A C 1
ATOM 586 O O . TYR A 1 74 ? -0.085 8.261 -19.044 1.00 87.31 74 TYR A O 1
ATOM 594 N N . LEU A 1 75 ? -1.012 6.676 -17.760 1.00 87.06 75 LEU A N 1
ATOM 595 C CA . LEU A 1 75 ? -1.977 7.568 -17.100 1.00 87.06 75 LEU A CA 1
ATOM 596 C C . LEU A 1 75 ? -1.344 8.503 -16.038 1.00 87.06 75 LEU A C 1
ATOM 598 O O . LEU A 1 75 ? -2.018 9.406 -15.535 1.00 87.06 75 LEU A O 1
ATOM 602 N N . GLY A 1 76 ? -0.052 8.344 -15.731 1.00 86.44 76 GLY A N 1
ATOM 603 C CA . GLY A 1 76 ? 0.750 9.314 -14.981 1.00 86.44 76 GLY A CA 1
ATOM 604 C C . GLY A 1 76 ? 0.578 9.304 -13.451 1.00 86.44 76 GLY A C 1
ATOM 605 O O . GLY A 1 76 ? -0.241 8.565 -12.892 1.00 86.44 76 GLY A O 1
ATOM 606 N N . PRO A 1 77 ? 1.353 10.146 -12.734 1.00 86.00 77 PRO A N 1
ATOM 607 C CA . PRO A 1 77 ? 1.504 10.066 -11.278 1.00 86.00 77 PRO A CA 1
ATOM 608 C C . PRO A 1 77 ? 0.205 10.354 -10.510 1.00 86.00 77 PRO A C 1
ATOM 610 O O . PRO A 1 77 ? -0.020 9.771 -9.454 1.00 86.00 77 PRO A O 1
ATOM 613 N N . MET A 1 78 ? -0.694 11.181 -11.057 1.00 85.75 78 MET A N 1
ATOM 614 C CA . MET A 1 78 ? -1.995 11.476 -10.439 1.00 85.75 78 MET A CA 1
ATOM 615 C C . MET A 1 78 ? -2.892 10.238 -10.359 1.00 85.75 78 MET A C 1
ATOM 617 O O . MET A 1 78 ? -3.499 9.964 -9.324 1.00 85.75 78 MET A O 1
ATOM 621 N N . VAL A 1 79 ? -2.966 9.468 -11.447 1.00 89.25 79 VAL A N 1
ATOM 622 C CA . VAL A 1 79 ? -3.775 8.245 -11.488 1.00 89.25 79 VAL A CA 1
ATOM 623 C C . VAL A 1 79 ? -3.099 7.142 -10.677 1.00 89.25 79 VAL A C 1
ATOM 625 O O . VAL A 1 79 ? -3.783 6.429 -9.949 1.00 89.25 79 VAL A O 1
ATOM 628 N N . LEU A 1 80 ? -1.766 7.060 -10.709 1.00 89.00 80 LEU A N 1
ATOM 629 C CA . LEU A 1 80 ? -0.986 6.171 -9.845 1.00 89.00 80 LEU A CA 1
ATOM 630 C C . LEU A 1 80 ? -1.246 6.423 -8.350 1.00 89.00 80 LEU A C 1
ATOM 632 O O . LEU A 1 80 ? -1.546 5.473 -7.626 1.00 89.00 80 LEU A O 1
ATOM 636 N N . MET A 1 81 ? -1.229 7.681 -7.894 1.00 88.81 81 MET A N 1
ATOM 637 C CA . MET A 1 81 ? -1.569 8.051 -6.513 1.00 88.81 81 MET A CA 1
ATOM 638 C C . MET A 1 81 ? -2.987 7.590 -6.141 1.00 88.81 81 MET A C 1
ATOM 640 O O . MET A 1 81 ? -3.185 6.960 -5.100 1.00 88.81 81 MET A O 1
ATOM 644 N N . MET A 1 82 ? -3.971 7.843 -7.011 1.00 90.62 82 MET A N 1
ATOM 645 C CA . MET A 1 82 ? -5.359 7.421 -6.788 1.00 90.62 82 MET A CA 1
ATOM 646 C C . MET A 1 82 ? -5.523 5.894 -6.786 1.00 90.62 82 MET A C 1
ATOM 648 O O . MET A 1 82 ? -6.300 5.370 -5.989 1.00 90.62 82 MET A O 1
ATOM 652 N N . ILE A 1 83 ? -4.781 5.161 -7.622 1.00 92.00 83 ILE A N 1
ATOM 653 C CA . ILE A 1 83 ? -4.762 3.691 -7.621 1.00 92.00 83 ILE A CA 1
ATOM 654 C C . ILE A 1 83 ? -4.188 3.166 -6.301 1.00 92.00 83 ILE A C 1
ATOM 656 O O . ILE A 1 83 ? -4.811 2.302 -5.685 1.00 92.00 83 ILE A O 1
ATOM 660 N N . VAL A 1 84 ? -3.057 3.704 -5.828 1.00 92.00 84 VAL A N 1
ATOM 661 C CA . VAL A 1 84 ? -2.449 3.306 -4.545 1.00 92.00 84 VAL A CA 1
ATOM 662 C C . VAL A 1 84 ? -3.415 3.555 -3.383 1.00 92.00 84 VAL A C 1
ATOM 664 O O . VAL A 1 84 ? -3.635 2.647 -2.581 1.00 92.00 84 VAL A O 1
ATOM 667 N N . LEU A 1 85 ? -4.064 4.723 -3.334 1.00 92.38 85 LEU A N 1
ATOM 668 C CA . LEU A 1 85 ? -5.072 5.057 -2.320 1.00 92.38 85 LEU A CA 1
ATOM 669 C C . LEU A 1 85 ? -6.295 4.117 -2.382 1.00 92.38 85 LEU A C 1
ATOM 671 O O . LEU A 1 85 ? -6.767 3.628 -1.355 1.00 92.38 85 LEU A O 1
ATOM 675 N N . CYS A 1 86 ? -6.789 3.793 -3.580 1.00 94.25 86 CYS A N 1
ATOM 676 C CA . CYS A 1 86 ? -7.883 2.835 -3.764 1.00 94.25 86 CYS A CA 1
ATOM 677 C C . CYS A 1 86 ? -7.509 1.413 -3.311 1.00 94.25 86 CYS A C 1
ATOM 679 O O . CYS A 1 86 ? -8.306 0.762 -2.631 1.00 94.25 86 CYS A O 1
ATOM 681 N N . VAL A 1 87 ? -6.307 0.931 -3.648 1.00 92.62 87 VAL A N 1
ATOM 682 C CA . VAL A 1 87 ? -5.795 -0.381 -3.210 1.00 92.62 87 VAL A CA 1
ATOM 683 C C . VAL A 1 87 ? -5.640 -0.412 -1.690 1.00 92.62 87 VAL A C 1
ATOM 685 O O . VAL A 1 87 ? -6.159 -1.318 -1.042 1.00 92.62 87 VAL A O 1
ATOM 688 N N . GLN A 1 88 ? -5.028 0.615 -1.101 1.00 94.62 88 GLN A N 1
ATOM 689 C CA . GLN A 1 88 ? -4.881 0.785 0.345 1.00 94.62 88 GLN A CA 1
ATOM 690 C C . GLN A 1 88 ? -6.237 0.714 1.076 1.00 94.62 88 GLN A C 1
ATOM 692 O O . GLN A 1 88 ? -6.380 -0.035 2.046 1.00 94.62 88 GLN A O 1
ATOM 697 N N . ILE A 1 89 ? -7.253 1.443 0.597 1.00 93.88 89 ILE A N 1
ATOM 698 C CA . ILE A 1 89 ? -8.609 1.427 1.170 1.00 93.88 89 ILE A CA 1
ATOM 699 C C . ILE A 1 89 ? -9.255 0.036 1.040 1.00 93.88 89 ILE A C 1
ATOM 701 O O . ILE A 1 89 ? -9.919 -0.422 1.974 1.00 93.88 89 ILE A O 1
ATOM 705 N N . LYS A 1 90 ? -9.049 -0.670 -0.081 1.00 94.06 90 LYS A N 1
ATOM 706 C CA . LYS A 1 90 ? -9.553 -2.040 -0.278 1.00 94.06 90 LYS A CA 1
ATOM 707 C C . LYS A 1 90 ? -8.882 -3.043 0.664 1.00 94.06 90 LYS A C 1
ATOM 709 O O . LYS A 1 90 ? -9.600 -3.789 1.327 1.00 94.06 90 LYS A O 1
ATOM 714 N N . CYS A 1 91 ? -7.556 -3.011 0.799 1.00 93.06 91 CYS A N 1
ATOM 715 C CA . CYS A 1 91 ? -6.814 -3.858 1.738 1.00 93.06 91 CYS A CA 1
ATOM 716 C C . CYS A 1 91 ? -7.221 -3.593 3.196 1.00 93.06 91 CYS A C 1
ATOM 718 O O . CYS A 1 91 ? -7.426 -4.534 3.962 1.00 93.06 91 CYS A O 1
ATOM 720 N N . PHE A 1 92 ? -7.410 -2.325 3.580 1.00 92.88 92 PHE A N 1
ATOM 721 C CA . PHE A 1 92 ? -7.921 -1.975 4.908 1.00 92.88 92 PHE A CA 1
ATOM 722 C C . PHE A 1 92 ? -9.339 -2.516 5.141 1.00 92.88 92 PHE A C 1
ATOM 724 O O . PHE A 1 92 ? -9.611 -3.106 6.185 1.00 92.88 92 PHE A O 1
ATOM 731 N N . HIS A 1 93 ? -10.240 -2.362 4.164 1.00 90.81 93 HIS A N 1
ATOM 732 C CA . HIS A 1 93 ? -11.594 -2.906 4.249 1.00 90.81 93 HIS A CA 1
ATOM 733 C C . HIS A 1 93 ? -11.596 -4.434 4.389 1.00 90.81 93 HIS A C 1
ATOM 735 O O . HIS A 1 93 ? -12.351 -4.955 5.209 1.00 90.81 93 HIS A O 1
ATOM 741 N N . GLU A 1 94 ? -10.749 -5.149 3.642 1.00 91.06 94 GLU A N 1
ATOM 742 C CA . GLU A 1 94 ? -10.597 -6.603 3.760 1.00 91.06 94 GLU A CA 1
ATOM 743 C C . GLU A 1 94 ? -10.115 -6.988 5.166 1.00 91.06 94 GLU A C 1
ATOM 745 O O . GLU A 1 94 ? -10.764 -7.783 5.837 1.00 91.06 94 GLU A O 1
ATOM 750 N N . ILE A 1 95 ? -9.056 -6.353 5.674 1.00 88.56 95 ILE A N 1
ATOM 751 C CA . ILE A 1 95 ? -8.473 -6.665 6.989 1.00 88.56 95 ILE A CA 1
ATOM 752 C C . ILE A 1 95 ? -9.404 -6.314 8.164 1.00 88.56 95 ILE A C 1
ATOM 754 O O . ILE A 1 95 ? -9.498 -7.083 9.126 1.00 88.56 95 ILE A O 1
ATOM 758 N N . ILE A 1 96 ? -10.147 -5.206 8.095 1.00 87.81 96 ILE A N 1
ATOM 759 C CA . ILE A 1 96 ? -11.171 -4.882 9.102 1.00 87.81 96 ILE A CA 1
ATOM 760 C C . ILE A 1 96 ? -12.386 -5.812 8.980 1.00 87.81 96 ILE A C 1
ATOM 762 O O . ILE A 1 96 ? -12.976 -6.166 10.000 1.00 87.81 96 ILE A O 1
ATOM 766 N N . THR A 1 97 ? -12.739 -6.270 7.775 1.00 86.38 97 THR A N 1
ATOM 767 C CA . THR A 1 97 ? -13.798 -7.277 7.571 1.00 86.38 97 THR A CA 1
ATOM 768 C C . THR A 1 97 ? -13.392 -8.643 8.124 1.00 86.38 97 THR A C 1
ATOM 770 O O . THR A 1 97 ? -14.186 -9.267 8.828 1.00 86.38 97 THR A O 1
ATOM 773 N N . ILE A 1 98 ? -12.144 -9.067 7.899 1.00 85.38 98 ILE A N 1
ATOM 774 C CA . ILE A 1 98 ? -11.535 -10.254 8.510 1.00 85.38 98 ILE A CA 1
ATOM 775 C C . ILE A 1 98 ? -11.639 -10.152 10.034 1.00 85.38 98 ILE A C 1
ATOM 777 O O . ILE A 1 98 ? -12.287 -10.996 10.655 1.00 85.38 98 ILE A O 1
ATOM 781 N N . GLY A 1 99 ? -11.112 -9.074 10.626 1.00 82.44 99 GLY A N 1
ATOM 782 C CA . GLY A 1 99 ? -11.181 -8.843 12.070 1.00 82.44 99 GLY A CA 1
ATOM 783 C C . GLY A 1 99 ? -12.618 -8.844 12.602 1.00 82.44 99 GLY A C 1
ATOM 784 O O . GLY A 1 99 ? -12.913 -9.518 13.584 1.00 82.44 99 GLY A O 1
ATOM 785 N N . TYR A 1 100 ? -13.550 -8.164 11.930 1.00 81.31 100 TYR A N 1
ATOM 786 C CA . TYR A 1 100 ? -14.960 -8.148 12.326 1.00 81.31 100 TYR A CA 1
ATOM 787 C C . TYR A 1 100 ? -15.615 -9.538 12.277 1.00 81.31 100 TYR A C 1
ATOM 789 O O . TYR A 1 100 ? -16.325 -9.897 13.214 1.00 81.31 100 TYR A O 1
ATOM 797 N N . SER A 1 101 ? -15.366 -10.329 11.227 1.00 80.94 101 SER A N 1
ATOM 798 C CA . SER A 1 101 ? -15.992 -11.646 11.028 1.00 80.94 101 SER A CA 1
ATOM 799 C C . SER A 1 101 ? -15.675 -12.635 12.159 1.00 80.94 101 SER A C 1
ATOM 801 O O . SER A 1 101 ? -16.563 -13.339 12.637 1.00 80.94 101 SER A O 1
ATOM 803 N N . VAL A 1 102 ? -14.441 -12.601 12.667 1.00 77.25 102 VAL A N 1
ATOM 804 C CA . VAL A 1 102 ? -13.926 -13.474 13.738 1.00 77.25 102 VAL A CA 1
ATOM 805 C C . VAL A 1 102 ? -14.632 -13.233 15.074 1.00 77.25 102 VAL A C 1
ATOM 807 O O . VAL A 1 102 ? -14.780 -14.149 15.882 1.00 77.25 102 VAL A O 1
ATOM 810 N N . TYR A 1 103 ? -15.099 -12.005 15.300 1.00 71.56 103 TYR A N 1
ATOM 811 C CA . TYR A 1 103 ? -15.751 -11.577 16.538 1.00 71.56 103 TYR A CA 1
ATOM 812 C C . TYR A 1 103 ? -17.213 -11.143 16.325 1.00 71.56 103 TYR A C 1
ATOM 814 O O . TYR A 1 103 ? -17.814 -10.533 17.213 1.00 71.56 103 TYR A O 1
ATOM 822 N N . HIS A 1 104 ? -17.804 -11.480 15.172 1.00 70.75 104 HIS A N 1
ATOM 823 C CA . HIS A 1 104 ? -19.164 -11.100 14.780 1.00 70.75 104 HIS A CA 1
ATOM 824 C C . HIS A 1 104 ? -20.206 -11.505 15.838 1.00 70.75 104 HIS A C 1
ATOM 826 O O . HIS A 1 104 ? -21.061 -10.701 16.213 1.00 70.75 104 HIS A O 1
ATOM 832 N N . SER A 1 105 ? -20.038 -12.698 16.421 1.00 64.56 105 SER A N 1
ATOM 833 C CA . SER A 1 105 ? -20.869 -13.284 17.483 1.00 64.56 105 SER A CA 1
ATOM 834 C C . SER A 1 105 ? -20.994 -12.445 18.764 1.00 64.56 105 SER A C 1
ATOM 836 O O . SER A 1 105 ? -21.836 -12.749 19.605 1.00 64.56 105 SER A O 1
ATOM 838 N N . TYR A 1 106 ? -20.165 -11.411 18.947 1.00 68.31 106 TYR A N 1
ATOM 839 C CA . TYR A 1 106 ? -20.209 -10.522 20.112 1.00 68.31 106 TYR A CA 1
ATOM 840 C C . TYR A 1 106 ? -21.019 -9.232 19.889 1.00 68.31 106 TYR A C 1
ATOM 842 O O . TYR A 1 106 ? -21.116 -8.436 20.820 1.00 68.31 106 TYR A O 1
ATOM 850 N N . HIS A 1 107 ? -21.587 -9.008 18.692 1.00 67.56 107 HIS A N 1
ATOM 851 C CA . HIS A 1 107 ? -22.460 -7.863 18.367 1.00 67.56 107 HIS A CA 1
ATOM 852 C C . HIS A 1 107 ? -21.933 -6.490 18.849 1.00 67.56 107 HIS A C 1
ATOM 854 O O . HIS A 1 107 ? -22.684 -5.647 19.339 1.00 67.56 107 HIS A O 1
ATOM 860 N N . LEU A 1 108 ? -20.624 -6.250 18.705 1.00 70.62 108 LEU A N 1
ATOM 861 C CA . LEU A 1 108 ? -19.984 -5.015 19.168 1.00 70.62 108 LEU A CA 1
ATOM 862 C C . LEU A 1 108 ? -20.546 -3.787 18.417 1.00 70.62 108 LEU A C 1
ATOM 864 O O . LEU A 1 108 ? -20.426 -3.726 17.188 1.00 70.62 108 LEU A O 1
ATOM 868 N N . PRO A 1 109 ? -21.130 -2.796 19.117 1.00 65.94 109 PRO A N 1
ATOM 869 C CA . PRO A 1 109 ? -21.695 -1.615 18.477 1.00 65.94 109 PRO A CA 1
ATOM 870 C C . PRO A 1 109 ? -20.589 -0.695 17.939 1.00 65.94 109 PRO A C 1
ATOM 872 O O . PRO A 1 109 ? -19.488 -0.644 18.481 1.00 65.94 109 PRO A O 1
ATOM 875 N N . TRP A 1 110 ? -20.895 0.041 16.865 1.00 72.38 110 TRP A N 1
ATOM 876 C CA . TRP A 1 110 ? -20.067 1.087 16.231 1.00 72.38 110 TRP A CA 1
ATOM 877 C C . TRP A 1 110 ? -18.646 0.726 15.748 1.00 72.38 110 TRP A C 1
ATOM 879 O O . TRP A 1 110 ? -18.085 1.516 14.992 1.00 72.38 110 TRP A O 1
ATOM 889 N N . PHE A 1 111 ? -18.087 -0.450 16.068 1.00 78.94 111 PHE A N 1
ATOM 890 C CA . PHE A 1 111 ? -16.697 -0.821 15.747 1.00 78.94 111 PHE A CA 1
ATOM 891 C C . PHE A 1 111 ? -16.302 -0.548 14.286 1.00 78.94 111 PHE A C 1
ATOM 893 O O . PHE A 1 111 ? -15.326 0.155 14.042 1.00 78.94 111 PHE A O 1
ATOM 900 N N . ARG A 1 112 ? -17.094 -1.021 13.311 1.00 83.88 112 ARG A N 1
ATOM 901 C CA . ARG A 1 112 ? -16.809 -0.804 11.881 1.00 83.88 112 ARG A CA 1
ATOM 902 C C . ARG A 1 112 ? -16.735 0.688 11.535 1.00 83.88 112 ARG A C 1
ATOM 904 O O . ARG A 1 112 ? -15.813 1.108 10.845 1.00 83.88 112 ARG A O 1
ATOM 911 N N . THR A 1 113 ? -17.688 1.486 12.016 1.00 89.00 113 THR A N 1
ATOM 912 C CA . THR A 1 113 ? -17.743 2.937 11.776 1.00 89.00 113 THR A CA 1
ATOM 913 C C . THR A 1 113 ? -16.554 3.653 12.413 1.00 89.00 113 THR A C 1
ATOM 915 O O . THR A 1 113 ? -15.961 4.526 11.789 1.00 89.00 113 THR A O 1
ATOM 918 N N . LEU A 1 114 ? -16.162 3.242 13.621 1.00 90.75 114 LEU A N 1
ATOM 919 C CA . LEU A 1 114 ? -14.999 3.769 14.331 1.00 90.75 114 LEU A CA 1
ATOM 920 C C . LEU A 1 114 ? -13.685 3.451 13.591 1.00 90.75 114 LEU A C 1
ATOM 922 O O . LEU A 1 114 ? -12.837 4.328 13.451 1.00 90.75 114 LEU A O 1
ATOM 926 N N . SER A 1 115 ? -13.527 2.239 13.046 1.00 92.56 115 SER A N 1
ATOM 927 C CA . SER A 1 115 ? -12.361 1.885 12.222 1.00 92.56 115 SER A CA 1
ATOM 928 C C . SER A 1 115 ? -12.282 2.709 10.932 1.00 92.56 115 SER A C 1
ATOM 930 O O . SER A 1 115 ? -11.198 3.161 10.569 1.00 92.56 115 SER A O 1
ATOM 932 N N . TRP A 1 116 ? -13.414 2.971 10.267 1.00 93.94 116 TRP A N 1
ATOM 933 C CA . TRP A 1 116 ? -13.472 3.886 9.117 1.00 93.94 116 TRP A CA 1
ATOM 934 C C . TRP A 1 116 ? -13.189 5.349 9.499 1.00 93.94 116 TRP A C 1
ATOM 936 O O . TRP A 1 116 ? -12.545 6.060 8.731 1.00 93.94 116 TRP A O 1
ATOM 946 N N . TYR A 1 117 ? -13.606 5.793 10.689 1.00 95.56 117 TYR A N 1
ATOM 947 C CA . TYR A 1 117 ? -13.279 7.124 11.207 1.00 95.56 117 TYR A CA 1
ATOM 948 C C . TYR A 1 117 ? -11.769 7.290 11.429 1.00 95.56 117 TYR A C 1
ATOM 950 O O . TYR A 1 117 ? -11.182 8.263 10.958 1.00 95.56 117 TYR A O 1
ATOM 958 N N . PHE A 1 118 ? -11.115 6.322 12.081 1.00 96.06 118 PHE A N 1
ATOM 959 C CA . PHE A 1 118 ? -9.660 6.356 12.253 1.00 96.06 118 PHE A CA 1
ATOM 960 C C . PHE A 1 118 ? -8.909 6.227 10.920 1.00 96.06 118 PHE A C 1
ATOM 962 O O . PHE A 1 118 ? -7.896 6.903 10.749 1.00 96.06 118 PHE A O 1
ATOM 969 N N . LEU A 1 119 ? -9.422 5.464 9.943 1.00 95.69 119 LEU A N 1
ATOM 970 C CA . LEU A 1 119 ? -8.877 5.476 8.581 1.00 95.69 119 LEU A CA 1
ATOM 971 C C . LEU A 1 119 ? -8.904 6.888 7.990 1.00 95.69 119 LEU A C 1
ATOM 973 O O . LEU A 1 119 ? -7.861 7.361 7.547 1.00 95.69 119 LEU A O 1
ATOM 977 N N . LEU A 1 120 ? -10.053 7.570 8.016 1.00 95.00 120 LEU A N 1
ATOM 978 C CA . LEU A 1 120 ? -10.180 8.937 7.503 1.00 95.00 120 LEU A CA 1
ATOM 979 C C . LEU A 1 120 ? -9.237 9.896 8.240 1.00 95.00 120 LEU A C 1
ATOM 981 O O . LEU A 1 120 ? -8.531 10.658 7.590 1.00 95.00 120 LEU A O 1
ATOM 985 N N . CYS A 1 121 ? -9.163 9.817 9.571 1.00 95.69 121 CYS A N 1
ATOM 986 C CA . CYS A 1 121 ? -8.284 10.657 10.386 1.00 95.69 121 CYS A CA 1
ATOM 987 C C . CYS A 1 121 ? -6.793 10.479 10.042 1.00 95.69 121 CYS A C 1
ATOM 989 O O . CYS A 1 121 ? -6.070 11.465 9.918 1.00 95.69 121 CYS A O 1
ATOM 991 N N . VAL A 1 122 ? -6.327 9.235 9.877 1.00 95.12 122 VAL A N 1
ATOM 992 C CA . VAL A 1 122 ? -4.914 8.933 9.583 1.00 95.12 122 VAL A CA 1
ATOM 993 C C . VAL A 1 122 ? -4.574 9.211 8.114 1.00 95.12 122 VAL A C 1
ATOM 995 O O . VAL A 1 122 ? -3.501 9.734 7.829 1.00 95.12 122 VAL A O 1
ATOM 998 N N . ASN A 1 123 ? -5.497 8.948 7.180 1.00 94.19 123 ASN A N 1
ATOM 999 C CA . ASN A 1 123 ? -5.330 9.337 5.774 1.00 94.19 123 ASN A CA 1
ATOM 1000 C C . ASN A 1 123 ? -5.284 10.853 5.621 1.00 94.19 123 ASN A C 1
ATOM 1002 O O . ASN A 1 123 ? -4.455 11.355 4.872 1.00 94.19 123 ASN A O 1
ATOM 1006 N N . TYR A 1 124 ? -6.147 11.573 6.341 1.00 93.62 124 TYR A N 1
ATOM 1007 C CA . TYR A 1 124 ? -6.117 13.026 6.370 1.00 93.62 124 TYR A CA 1
ATOM 1008 C C . TYR A 1 124 ? -4.763 13.528 6.869 1.00 93.62 124 TYR A C 1
ATOM 1010 O O . TYR A 1 124 ? -4.150 14.312 6.159 1.00 93.62 124 TYR A O 1
ATOM 1018 N N . PHE A 1 125 ? -4.274 13.040 8.018 1.00 94.12 125 PHE A N 1
ATOM 1019 C CA . PHE A 1 125 ? -2.977 13.441 8.579 1.00 94.12 125 PHE A CA 1
ATOM 1020 C C . PHE A 1 125 ? -1.810 13.253 7.596 1.00 94.12 125 PHE A C 1
ATOM 1022 O O . PHE A 1 125 ? -1.089 14.203 7.334 1.00 94.12 125 PHE A O 1
ATOM 1029 N N . PHE A 1 126 ? -1.641 12.062 7.012 1.00 92.12 126 PHE A N 1
ATOM 1030 C CA . PHE A 1 126 ? -0.531 11.823 6.082 1.00 92.12 126 PHE A CA 1
ATOM 1031 C C . PHE A 1 126 ? -0.730 12.535 4.734 1.00 92.12 126 PHE A C 1
ATOM 1033 O O . PHE A 1 126 ? 0.093 13.351 4.331 1.00 92.12 126 PHE A O 1
ATOM 1040 N N . TYR A 1 127 ? -1.838 12.271 4.034 1.00 88.38 127 TYR A N 1
ATOM 1041 C CA . TYR A 1 127 ? -2.028 12.778 2.671 1.00 88.38 127 TYR A CA 1
ATOM 1042 C C . TYR A 1 127 ? -2.411 14.258 2.603 1.00 88.38 127 TYR A C 1
ATOM 1044 O O . TYR A 1 127 ? -2.244 14.870 1.552 1.00 88.38 127 TYR A O 1
ATOM 1052 N N . GLY A 1 128 ? -2.905 14.858 3.688 1.00 86.81 128 GLY A N 1
ATOM 1053 C CA . GLY A 1 128 ? -3.184 16.293 3.758 1.00 86.81 128 GLY A CA 1
ATOM 1054 C C . GLY A 1 128 ? -1.917 17.148 3.712 1.00 86.81 128 GLY A C 1
ATOM 1055 O O . GLY A 1 128 ? -1.935 18.216 3.097 1.00 86.81 128 GLY A O 1
ATOM 1056 N N . GLU A 1 129 ? -0.817 16.659 4.289 1.00 84.00 129 GLU A N 1
ATOM 1057 C CA . GLU A 1 129 ? 0.509 17.275 4.178 1.00 84.00 129 GLU A CA 1
ATOM 1058 C C . GLU A 1 129 ? 1.042 17.080 2.743 1.00 84.00 129 GLU A C 1
ATOM 1060 O O . GLU A 1 129 ? 1.218 18.065 2.027 1.00 84.00 129 GLU A O 1
ATOM 1065 N N . THR A 1 130 ? 1.074 15.835 2.235 1.00 83.94 130 THR A N 1
ATOM 1066 C CA . THR A 1 130 ? 1.467 15.511 0.842 1.00 83.94 130 THR A CA 1
ATOM 1067 C C . THR A 1 130 ? 0.733 16.359 -0.212 1.00 83.94 130 THR A C 1
ATOM 1069 O O . THR A 1 130 ? 1.344 16.897 -1.135 1.00 83.94 130 THR A O 1
ATOM 1072 N N . VAL A 1 131 ? -0.594 16.493 -0.102 1.00 82.06 131 VAL A N 1
ATOM 1073 C CA . VAL A 1 131 ? -1.414 17.256 -1.060 1.00 82.06 131 VAL A CA 1
ATOM 1074 C C . VAL A 1 131 ? -1.215 18.766 -0.904 1.00 82.06 131 VAL A C 1
ATOM 1076 O O . VAL A 1 131 ? -1.289 19.485 -1.899 1.00 82.06 131 VAL A O 1
ATOM 1079 N N . THR A 1 132 ? -0.931 19.257 0.306 1.00 82.88 132 THR A N 1
ATOM 1080 C CA . THR A 1 132 ? -0.585 20.671 0.516 1.00 82.88 132 THR A CA 1
ATOM 1081 C C . THR A 1 132 ? 0.724 21.021 -0.187 1.00 82.88 132 THR A C 1
ATOM 1083 O O . THR A 1 132 ? 0.776 22.050 -0.860 1.00 82.88 132 THR A O 1
ATOM 1086 N N . ASP A 1 133 ? 1.737 20.160 -0.087 1.00 81.75 133 ASP A N 1
ATOM 1087 C CA . ASP A 1 133 ? 3.071 20.433 -0.623 1.00 81.75 133 ASP A CA 1
ATOM 1088 C C . ASP A 1 133 ? 3.110 20.341 -2.159 1.00 81.75 133 ASP A C 1
ATOM 1090 O O . ASP A 1 133 ? 3.562 21.275 -2.824 1.00 81.75 133 ASP A O 1
ATOM 1094 N N . TYR A 1 134 ? 2.563 19.271 -2.753 1.00 82.12 134 TYR A N 1
ATOM 1095 C CA . TYR A 1 134 ? 2.579 19.096 -4.215 1.00 82.12 134 TYR A CA 1
ATOM 1096 C C . TYR A 1 134 ? 1.494 19.894 -4.962 1.00 82.12 134 TYR A C 1
ATOM 1098 O O . TYR A 1 134 ? 1.687 20.229 -6.132 1.00 82.12 134 TYR A O 1
ATOM 1106 N N . PHE A 1 135 ? 0.365 20.232 -4.322 1.00 82.88 135 PHE A N 1
ATOM 1107 C CA . PHE A 1 135 ? -0.771 20.917 -4.969 1.00 82.88 135 PHE A CA 1
ATOM 1108 C C . PHE A 1 135 ? -1.129 22.259 -4.323 1.00 82.88 135 PHE A C 1
ATOM 1110 O O . PHE A 1 135 ? -2.263 22.728 -4.4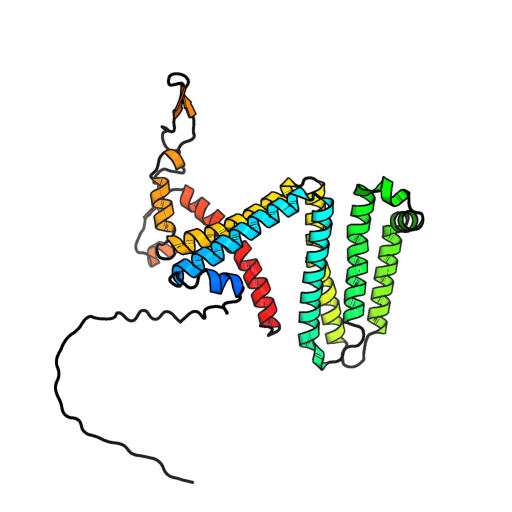49 1.00 82.88 135 PHE A O 1
ATOM 1117 N N . PHE A 1 136 ? -0.155 22.920 -3.689 1.00 81.31 136 PHE A N 1
ATOM 1118 C CA . PHE A 1 136 ? -0.309 24.208 -3.004 1.00 81.31 136 PHE A CA 1
ATOM 1119 C C . PHE A 1 136 ? -1.166 25.228 -3.778 1.00 81.31 136 PHE A C 1
ATOM 1121 O O . PHE A 1 136 ? -2.119 25.787 -3.238 1.00 81.31 136 PHE A O 1
ATOM 1128 N N . THR A 1 137 ? -0.886 25.439 -5.067 1.00 79.88 137 THR A N 1
ATOM 1129 C CA . THR A 1 137 ? -1.596 26.417 -5.916 1.00 79.88 137 THR A CA 1
ATOM 1130 C C . THR A 1 137 ? -3.064 26.068 -6.179 1.00 79.88 137 THR A C 1
ATOM 1132 O O . THR A 1 137 ? -3.874 26.972 -6.383 1.00 79.88 137 THR A O 1
ATOM 1135 N N . LEU A 1 138 ? -3.424 24.782 -6.145 1.00 79.19 138 LEU A N 1
ATOM 1136 C CA . LEU A 1 138 ? -4.803 24.303 -6.247 1.00 79.19 138 LEU A CA 1
ATOM 1137 C C . LEU A 1 138 ? -5.515 24.417 -4.889 1.00 79.19 138 LEU A C 1
ATOM 1139 O O . LEU A 1 138 ? -6.629 24.929 -4.815 1.00 79.19 138 LEU A O 1
ATOM 1143 N N . VAL A 1 139 ? -4.840 24.014 -3.808 1.00 80.69 139 VAL A N 1
ATOM 1144 C CA . VAL A 1 139 ? -5.355 24.039 -2.427 1.00 80.69 139 VAL A CA 1
ATOM 1145 C C . VAL A 1 139 ? -5.633 25.465 -1.934 1.00 80.69 139 VAL A C 1
ATOM 1147 O O . VAL A 1 139 ? -6.645 25.696 -1.278 1.00 80.69 139 VAL A O 1
ATOM 1150 N N . GLN A 1 140 ? -4.786 26.442 -2.275 1.00 81.06 140 GLN A N 1
ATOM 1151 C CA . GLN A 1 140 ? -4.995 27.853 -1.909 1.00 81.06 140 GLN A CA 1
ATOM 1152 C C . GLN A 1 140 ? -6.180 28.509 -2.641 1.00 81.06 140 GLN A C 1
ATOM 1154 O O . GLN A 1 140 ? -6.683 29.540 -2.180 1.00 81.06 140 GLN A O 1
ATOM 1159 N N . ARG A 1 141 ? -6.618 27.941 -3.774 1.00 83.56 141 ARG A N 1
ATOM 1160 C CA . ARG A 1 141 ? -7.644 28.532 -4.645 1.00 83.56 141 ARG A CA 1
ATOM 1161 C C . ARG A 1 141 ? -9.060 28.389 -4.087 1.00 83.56 141 ARG A C 1
ATOM 11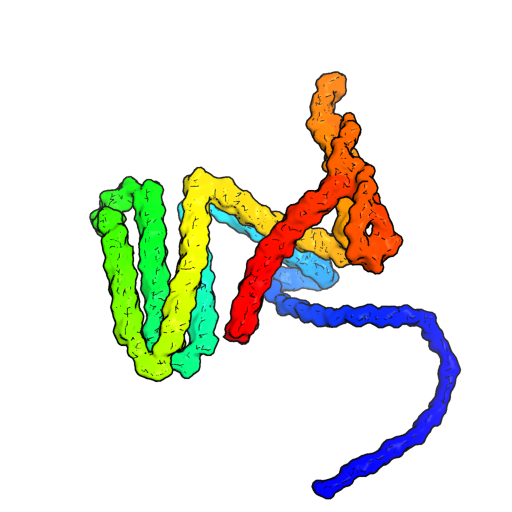63 O O . ARG A 1 141 ? -9.882 29.271 -4.309 1.00 83.56 141 ARG A O 1
ATOM 1170 N N . GLU A 1 142 ? -9.314 27.316 -3.343 1.00 82.88 142 GLU A N 1
ATOM 1171 C CA . GLU A 1 142 ? -10.610 27.013 -2.734 1.00 82.88 142 GLU A CA 1
ATOM 1172 C C . GLU A 1 142 ? -10.615 27.384 -1.245 1.00 82.88 142 GLU A C 1
ATOM 1174 O O . GLU A 1 142 ? -9.881 26.797 -0.448 1.00 82.88 142 GLU A O 1
ATOM 1179 N N . GLU A 1 143 ? -11.491 28.312 -0.844 1.00 81.94 143 GLU A N 1
ATOM 1180 C CA . GLU A 1 143 ? -11.689 28.734 0.556 1.00 81.94 143 GLU A CA 1
ATOM 1181 C C . GLU A 1 143 ? -11.713 27.573 1.583 1.00 81.94 143 GLU A C 1
ATOM 1183 O O . GLU A 1 143 ? -10.941 27.626 2.548 1.00 81.94 143 GLU A O 1
ATOM 1188 N N . PRO A 1 144 ? -12.523 26.500 1.414 1.00 82.75 144 PRO A N 1
ATOM 1189 C CA . PRO A 1 144 ? -12.574 25.416 2.397 1.00 82.75 144 PRO A CA 1
ATOM 1190 C C . PRO A 1 144 ? -11.283 24.588 2.450 1.00 82.75 144 PRO A C 1
ATOM 1192 O O . PRO A 1 144 ? -10.851 24.213 3.542 1.00 82.75 144 PRO A O 1
ATOM 1195 N N . LEU A 1 145 ? -10.634 24.328 1.306 1.00 82.69 145 LEU A N 1
ATOM 1196 C CA . LEU A 1 145 ? -9.372 23.578 1.263 1.00 82.69 145 LEU A CA 1
ATOM 1197 C C . LEU A 1 145 ? -8.228 24.392 1.874 1.00 82.69 145 LEU A C 1
ATOM 1199 O O . LEU A 1 145 ? -7.410 23.840 2.610 1.00 82.69 145 LEU A O 1
ATOM 1203 N N . ARG A 1 146 ? -8.216 25.712 1.657 1.00 83.25 146 ARG A N 1
ATOM 1204 C CA . ARG A 1 146 ? -7.237 26.622 2.256 1.00 83.25 146 ARG A CA 1
ATOM 1205 C C . ARG A 1 146 ? -7.336 26.653 3.781 1.00 83.25 146 ARG A C 1
ATOM 1207 O O . ARG A 1 146 ? -6.304 26.647 4.446 1.00 83.25 146 ARG A O 1
ATOM 1214 N N . ILE A 1 147 ? -8.544 26.650 4.353 1.00 86.56 147 ILE A N 1
ATOM 1215 C CA . ILE A 1 147 ? -8.737 26.552 5.814 1.00 86.56 147 ILE A CA 1
ATOM 1216 C C . ILE A 1 147 ? -8.268 25.184 6.329 1.00 86.56 147 ILE A C 1
ATOM 1218 O O . ILE A 1 147 ? -7.525 25.122 7.310 1.00 86.56 147 ILE A O 1
ATOM 1222 N N . LEU A 1 148 ? -8.670 24.104 5.652 1.00 86.88 148 LEU A N 1
ATOM 1223 C CA . LEU A 1 148 ? -8.334 22.729 6.021 1.00 86.88 148 LEU A CA 1
ATOM 1224 C C . LEU A 1 148 ? -6.809 22.506 6.055 1.00 86.88 148 LEU A C 1
ATOM 1226 O O . LEU A 1 148 ? -6.273 22.053 7.064 1.00 86.88 148 LEU A O 1
ATOM 1230 N N . SER A 1 149 ? -6.108 22.925 4.999 1.00 86.75 149 SER A N 1
ATOM 1231 C CA . SER A 1 149 ? -4.644 22.885 4.888 1.00 86.75 149 SER A CA 1
ATOM 1232 C C . SER A 1 149 ? -3.949 23.811 5.901 1.00 86.75 149 SER A C 1
ATOM 1234 O O . SER A 1 149 ? -3.070 23.374 6.643 1.00 86.75 149 SER A O 1
ATOM 1236 N N . LYS A 1 150 ? -4.388 25.072 6.042 1.00 87.62 150 LYS A N 1
ATOM 1237 C CA . LYS A 1 150 ? -3.758 26.040 6.963 1.00 87.62 150 LYS A CA 1
ATOM 1238 C C . LYS A 1 150 ? -3.765 25.583 8.427 1.00 87.62 150 LYS A C 1
ATOM 1240 O O . LYS A 1 150 ? -2.825 25.879 9.162 1.00 87.62 150 LYS A O 1
ATOM 1245 N N . TYR A 1 151 ? -4.810 24.878 8.859 1.00 90.62 151 TYR A N 1
ATOM 1246 C CA . TYR A 1 151 ? -4.937 24.359 10.228 1.00 90.62 151 TYR A CA 1
ATOM 1247 C C . TYR A 1 151 ? -4.723 22.838 10.311 1.00 90.62 151 TYR A C 1
ATOM 1249 O O . TYR A 1 151 ? -5.096 22.213 11.306 1.00 90.62 151 TYR A O 1
ATOM 1257 N N . HIS A 1 152 ? -4.086 22.245 9.296 1.00 92.25 152 HIS A N 1
ATOM 1258 C CA . HIS A 1 152 ? -3.988 20.804 9.072 1.00 92.25 152 HIS A CA 1
ATOM 1259 C C . HIS A 1 152 ? -3.618 19.981 10.319 1.00 92.25 152 HIS A C 1
ATOM 1261 O O . HIS A 1 152 ? -4.361 19.075 10.713 1.00 92.25 152 HIS A O 1
ATOM 1267 N N . ARG A 1 153 ? -2.514 20.335 10.989 1.00 91.94 153 ARG A N 1
ATOM 1268 C CA . ARG A 1 153 ? -2.006 19.616 12.173 1.00 91.94 153 ARG A CA 1
ATOM 1269 C C . ARG A 1 153 ? -2.941 19.738 13.388 1.00 91.94 153 ARG A C 1
ATOM 1271 O O . ARG A 1 153 ? -3.132 18.762 14.109 1.00 91.94 153 ARG A O 1
ATOM 1278 N N . PHE A 1 154 ? -3.588 20.893 13.580 1.00 94.56 154 PHE A N 1
ATOM 1279 C CA . PHE A 1 154 ? -4.572 21.098 14.653 1.00 94.56 154 PHE A CA 1
ATOM 1280 C C . PHE A 1 154 ? -5.871 20.322 14.394 1.00 94.56 154 PHE A C 1
ATOM 1282 O O . PHE A 1 154 ? -6.378 19.651 15.291 1.00 94.56 154 PHE A O 1
ATOM 1289 N N . ILE A 1 155 ? -6.376 20.353 13.156 1.00 94.44 155 ILE A N 1
ATOM 1290 C CA . ILE A 1 155 ? -7.570 19.596 12.753 1.00 94.44 155 ILE A CA 1
ATOM 1291 C C . ILE A 1 155 ? -7.311 18.089 12.889 1.00 94.44 155 ILE A C 1
ATOM 1293 O O . ILE A 1 155 ? -8.151 17.378 13.433 1.00 94.44 155 ILE A O 1
ATOM 1297 N N . SER A 1 156 ? -6.132 17.604 12.485 1.00 94.50 156 SER A N 1
ATOM 1298 C CA . SER A 1 156 ? -5.739 16.195 12.641 1.00 94.50 156 SER A CA 1
ATOM 1299 C C . SER A 1 156 ? -5.715 15.758 14.110 1.00 94.50 156 SER A C 1
ATOM 1301 O O . SER A 1 156 ? -6.273 14.717 14.454 1.00 94.50 156 SER A O 1
ATOM 1303 N N . PHE A 1 157 ? -5.139 16.579 14.996 1.00 95.50 157 PHE A N 1
ATOM 1304 C CA . PHE A 1 157 ? -5.150 16.331 16.440 1.00 95.50 157 PHE A CA 1
ATOM 1305 C C . PHE A 1 157 ? -6.577 16.307 17.017 1.00 95.50 157 PHE A C 1
ATOM 1307 O O . PHE A 1 157 ? -6.927 15.391 17.764 1.00 95.50 157 PHE A O 1
ATOM 1314 N N . ALA A 1 158 ? -7.425 17.268 16.637 1.00 96.81 158 ALA A N 1
ATOM 1315 C CA . ALA A 1 158 ? -8.810 17.356 17.099 1.00 96.81 158 ALA A CA 1
ATOM 1316 C C . ALA A 1 158 ? -9.680 16.178 16.617 1.00 96.81 158 ALA A C 1
ATOM 1318 O O . ALA A 1 158 ? -10.486 15.654 17.391 1.00 96.81 158 ALA A O 1
ATOM 1319 N N . LEU A 1 159 ? -9.494 15.726 15.371 1.00 96.25 159 LEU A N 1
ATOM 1320 C CA . LEU A 1 159 ? -10.133 14.521 14.834 1.00 96.25 159 LEU A CA 1
ATOM 1321 C C . LEU A 1 159 ? -9.687 13.276 15.610 1.00 96.25 159 LEU A C 1
ATOM 1323 O O . LEU A 1 159 ? -10.532 12.521 16.089 1.00 96.25 159 LEU A O 1
ATOM 1327 N N . TYR A 1 160 ? -8.382 13.084 15.820 1.00 95.88 160 TYR A N 1
ATOM 1328 C CA . TYR A 1 160 ? -7.882 11.918 16.555 1.00 95.88 160 TYR A CA 1
ATOM 1329 C C . TYR A 1 160 ? -8.402 11.879 18.001 1.00 95.88 160 TYR A C 1
ATOM 1331 O O . TYR A 1 160 ? -8.883 10.842 18.462 1.00 95.88 160 TYR A O 1
ATOM 1339 N N . LEU A 1 161 ? -8.390 13.023 18.697 1.00 96.19 161 LEU A N 1
ATOM 1340 C CA . LEU A 1 161 ? -8.930 13.150 20.052 1.00 96.19 161 LEU A CA 1
ATOM 1341 C C . LEU A 1 161 ? -10.443 12.875 20.096 1.00 96.19 161 LEU A C 1
ATOM 1343 O O . LEU A 1 161 ? -10.918 12.175 20.988 1.00 96.19 161 LEU A O 1
ATOM 1347 N N . THR A 1 162 ? -11.197 13.357 19.104 1.00 96.19 162 THR A N 1
ATOM 1348 C CA . THR A 1 162 ? -12.634 13.072 18.963 1.00 96.19 162 THR A CA 1
ATOM 1349 C C . THR A 1 162 ? -12.886 11.577 18.749 1.00 96.19 162 THR A C 1
ATOM 1351 O O . THR A 1 162 ? -13.734 11.001 19.430 1.00 96.19 162 THR A O 1
ATOM 1354 N N . GLY A 1 163 ? -12.111 10.919 17.880 1.00 94.62 163 GLY A N 1
ATOM 1355 C CA . GLY A 1 163 ? -12.169 9.468 17.670 1.00 94.62 163 GLY A CA 1
ATOM 1356 C C . GLY A 1 163 ? -11.834 8.667 18.930 1.00 94.62 163 GLY A C 1
ATOM 1357 O O . GLY A 1 163 ? -12.500 7.676 19.230 1.00 94.62 163 GLY A O 1
ATOM 1358 N N . PHE A 1 164 ? -10.853 9.117 19.716 1.00 94.44 164 PHE A N 1
ATOM 1359 C CA . PHE A 1 164 ? -10.517 8.512 21.006 1.00 94.44 164 PHE A CA 1
ATOM 1360 C C . PHE A 1 164 ? -11.656 8.664 22.028 1.00 94.44 164 PHE A C 1
ATOM 1362 O O . PHE A 1 164 ? -12.047 7.685 22.665 1.00 94.44 164 PHE A O 1
ATOM 1369 N N . CYS A 1 165 ? -12.265 9.848 22.134 1.00 95.00 165 CYS A N 1
ATOM 1370 C CA . CYS A 1 165 ? -13.449 10.060 22.970 1.00 95.00 165 CYS A CA 1
ATOM 1371 C C . CYS A 1 165 ? -14.639 9.196 22.515 1.00 95.00 165 CYS A C 1
ATOM 1373 O O . CYS A 1 165 ? -15.291 8.570 23.350 1.00 95.00 165 CYS A O 1
ATOM 1375 N N . MET A 1 166 ? -14.890 9.082 21.205 1.00 92.31 166 MET A N 1
ATOM 1376 C CA . MET A 1 166 ? -15.913 8.183 20.651 1.00 92.31 166 MET A CA 1
ATOM 1377 C C . MET A 1 166 ? -15.629 6.711 20.979 1.00 92.31 166 MET A C 1
ATOM 1379 O O . MET A 1 166 ? -16.555 5.982 21.336 1.00 92.31 166 MET A O 1
ATOM 1383 N N . PHE A 1 167 ? -14.366 6.272 20.928 1.00 92.88 167 PHE A N 1
ATOM 1384 C CA . PHE A 1 167 ? -13.982 4.930 21.370 1.00 92.88 167 PHE A CA 1
ATOM 1385 C C . PHE A 1 167 ? -14.316 4.709 22.849 1.00 92.88 167 PHE A C 1
ATOM 1387 O O . PHE A 1 167 ? -15.013 3.746 23.166 1.00 92.88 167 PHE A O 1
ATOM 1394 N N . VAL A 1 168 ? -13.888 5.612 23.738 1.00 92.12 168 VAL A N 1
ATOM 1395 C CA . VAL A 1 168 ? -14.138 5.514 25.187 1.00 92.12 168 VAL A CA 1
ATOM 1396 C C . VAL A 1 168 ? -15.640 5.496 25.502 1.00 92.12 168 VAL A C 1
ATOM 1398 O O . VAL A 1 168 ? -16.083 4.683 26.312 1.00 92.12 168 VAL A O 1
ATOM 1401 N N . LEU A 1 169 ? -16.442 6.316 24.816 1.00 90.75 169 LEU A N 1
ATOM 1402 C CA . LEU A 1 169 ? -17.905 6.327 24.954 1.00 90.75 169 LEU A CA 1
ATOM 1403 C C . LEU A 1 169 ? -18.580 5.062 24.388 1.00 90.75 169 LEU A C 1
ATOM 1405 O O . LEU A 1 169 ? -19.664 4.697 24.837 1.00 90.75 169 LEU A O 1
ATOM 1409 N N . SER A 1 170 ? -17.942 4.359 23.445 1.00 88.50 170 SER A N 1
ATOM 1410 C CA . SER A 1 170 ? -18.435 3.084 22.900 1.00 88.50 170 SER A CA 1
ATOM 1411 C C . SER A 1 170 ? -18.155 1.861 23.790 1.00 88.50 170 SER A C 1
ATOM 1413 O O . SER A 1 170 ? -18.562 0.749 23.444 1.00 88.50 170 SER A O 1
ATOM 1415 N N . LEU A 1 171 ? -17.449 2.017 24.918 1.00 89.31 171 LEU A N 1
ATOM 1416 C CA . LEU A 1 171 ? -17.008 0.896 25.755 1.00 89.31 171 LEU A CA 1
ATOM 1417 C C . LEU A 1 171 ? -18.168 0.212 26.503 1.00 89.31 171 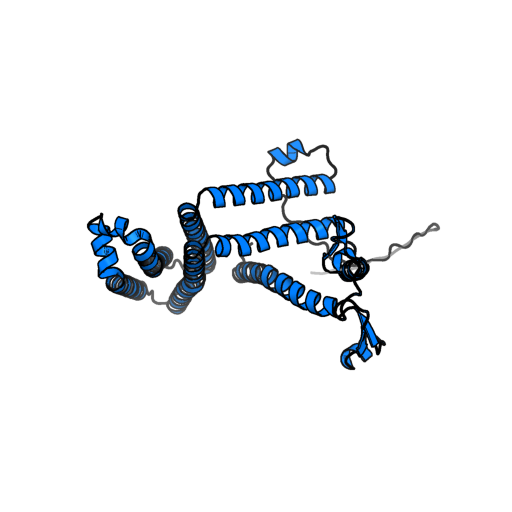LEU A C 1
ATOM 1419 O O . LEU A 1 171 ? -18.792 0.777 27.401 1.00 89.31 171 LEU A O 1
ATOM 1423 N N . VAL A 1 172 ? -18.405 -1.065 26.192 1.00 86.88 172 VAL A N 1
ATOM 1424 C CA . VAL A 1 172 ? -19.496 -1.877 26.743 1.00 86.88 172 VAL A CA 1
ATOM 1425 C C . VAL A 1 172 ? -18.973 -2.787 27.859 1.00 86.88 172 VAL A C 1
ATOM 1427 O O . VAL A 1 172 ? -18.060 -3.599 27.666 1.00 86.88 172 VAL A O 1
ATOM 1430 N N . LYS A 1 173 ? -19.603 -2.692 29.040 1.00 80.00 173 LYS A N 1
ATOM 1431 C CA . LYS A 1 173 ? -19.387 -3.613 30.174 1.00 80.00 173 LYS A CA 1
ATOM 1432 C C . LYS A 1 173 ? -19.454 -5.069 29.689 1.00 80.00 173 LYS A C 1
ATOM 1434 O O . LYS A 1 173 ? -20.255 -5.384 28.818 1.00 80.00 173 LYS A O 1
ATOM 1439 N N . LYS A 1 174 ? -18.626 -5.953 30.267 1.00 83.00 174 LYS A N 1
ATOM 1440 C CA . LYS A 1 174 ? -18.390 -7.362 29.854 1.00 83.00 174 LYS A CA 1
ATOM 1441 C C . LYS A 1 174 ? -17.447 -7.558 28.649 1.00 83.00 174 LYS A C 1
ATOM 1443 O O . LYS A 1 174 ? -16.781 -8.587 28.612 1.00 83.00 174 LYS A O 1
ATOM 1448 N N . HIS A 1 175 ? -17.301 -6.594 27.729 1.00 84.19 175 HIS A N 1
ATOM 1449 C CA . HIS A 1 175 ? -16.532 -6.787 26.479 1.00 84.19 175 HIS A CA 1
ATOM 1450 C C . HIS A 1 175 ? -15.266 -5.919 26.325 1.00 84.19 175 HIS A C 1
ATOM 1452 O O . HIS A 1 175 ? -14.586 -6.013 25.304 1.00 84.19 175 HIS A O 1
ATOM 1458 N N . TYR A 1 176 ? -14.875 -5.162 27.358 1.00 87.38 176 TYR A N 1
ATOM 1459 C CA . TYR A 1 176 ? -13.715 -4.255 27.342 1.00 87.38 176 TYR A CA 1
ATOM 1460 C C . TYR A 1 176 ? -12.429 -4.844 26.731 1.00 87.38 176 TYR A C 1
ATOM 1462 O O . TYR A 1 176 ? -11.860 -4.236 25.830 1.00 87.38 176 TYR A O 1
ATOM 1470 N N . ARG A 1 177 ? -11.976 -6.036 27.162 1.00 85.44 177 ARG A N 1
ATOM 1471 C CA . ARG A 1 177 ? -10.737 -6.658 26.637 1.00 85.44 177 ARG A CA 1
ATOM 1472 C C . ARG A 1 177 ? -10.775 -6.850 25.116 1.00 85.44 177 ARG A C 1
ATOM 1474 O O . ARG A 1 177 ? -9.765 -6.645 24.453 1.00 85.44 177 ARG A O 1
ATOM 1481 N N . LEU A 1 178 ? -11.940 -7.207 24.574 1.00 85.38 178 LEU A N 1
ATOM 1482 C CA . LEU A 1 178 ? -12.138 -7.383 23.137 1.00 85.38 178 LEU A CA 1
ATOM 1483 C C . LEU A 1 178 ? -12.173 -6.033 22.409 1.00 85.38 178 LEU A C 1
ATOM 1485 O O . LEU A 1 178 ? -11.548 -5.893 21.365 1.00 85.38 178 LEU A O 1
ATOM 1489 N N . GLN A 1 179 ? -12.823 -5.016 22.977 1.00 88.62 179 GLN A N 1
ATOM 1490 C CA . GLN A 1 179 ? -12.821 -3.668 22.399 1.00 88.62 179 GLN A CA 1
ATOM 1491 C C . GLN A 1 179 ? -11.416 -3.048 22.364 1.00 88.62 179 GLN A C 1
ATOM 1493 O O . GLN A 1 179 ? -11.043 -2.473 21.347 1.00 88.62 179 GLN A O 1
ATOM 1498 N N . PHE A 1 180 ? -10.604 -3.228 23.411 1.00 89.88 180 PHE A N 1
ATOM 1499 C CA . PHE A 1 180 ? -9.203 -2.790 23.412 1.00 89.88 180 PHE A CA 1
ATOM 1500 C C . PHE A 1 180 ? -8.327 -3.584 22.431 1.00 89.88 180 PHE A C 1
ATOM 1502 O O . PHE A 1 180 ? -7.517 -2.977 21.733 1.00 89.88 180 PHE A O 1
ATOM 1509 N N . TYR A 1 181 ? -8.523 -4.903 22.304 1.00 88.69 181 TYR A N 1
ATOM 1510 C CA . TYR A 1 181 ? -7.850 -5.700 21.268 1.00 88.69 181 TYR A CA 1
ATOM 1511 C C . TYR A 1 181 ? -8.189 -5.189 19.859 1.00 88.69 181 TYR A C 1
ATOM 1513 O O . TYR A 1 181 ? -7.291 -4.943 19.062 1.00 88.69 181 TYR A O 1
ATOM 1521 N N . MET A 1 182 ? -9.469 -4.938 19.578 1.00 86.12 182 MET A N 1
ATOM 1522 C CA . MET A 1 182 ? -9.961 -4.424 18.292 1.00 86.12 182 MET A CA 1
ATOM 1523 C C . MET A 1 182 ? -9.513 -2.983 17.991 1.00 86.12 182 MET A C 1
ATOM 1525 O O . MET A 1 182 ? -9.261 -2.626 16.836 1.00 86.12 182 MET A O 1
ATOM 1529 N N . PHE A 1 183 ? -9.378 -2.149 19.023 1.00 90.69 183 PHE A N 1
ATOM 1530 C CA . PHE A 1 183 ? -8.820 -0.802 18.914 1.00 90.69 183 PHE A CA 1
ATOM 1531 C C . PHE A 1 183 ? -7.329 -0.847 18.557 1.00 90.69 183 PHE A C 1
ATOM 1533 O O . PHE A 1 183 ? -6.911 -0.192 17.601 1.00 90.69 183 PHE A O 1
ATOM 1540 N N . GLY A 1 184 ? -6.548 -1.679 19.256 1.00 91.12 184 GLY A N 1
ATOM 1541 C CA . GLY A 1 184 ? -5.141 -1.931 18.936 1.00 91.12 184 GLY A CA 1
ATOM 1542 C C . GLY A 1 184 ? -4.962 -2.539 17.542 1.00 91.12 184 GLY A C 1
ATOM 1543 O O . GLY A 1 184 ? -4.138 -2.059 16.771 1.00 91.12 184 GLY A O 1
ATOM 1544 N N . TRP A 1 185 ? -5.799 -3.513 17.176 1.00 88.94 185 TRP A N 1
ATOM 1545 C CA . TRP A 1 185 ? -5.854 -4.116 15.842 1.00 88.94 185 TRP A CA 1
ATOM 1546 C C . TRP A 1 185 ? -6.037 -3.069 14.743 1.00 88.94 185 TRP A C 1
ATOM 1548 O O . TRP A 1 185 ? -5.290 -3.053 13.766 1.00 88.94 185 TRP A O 1
ATOM 1558 N N . THR A 1 186 ? -6.990 -2.151 14.933 1.00 92.56 186 THR A N 1
ATOM 1559 C CA . THR A 1 186 ? -7.241 -1.042 14.004 1.00 92.56 186 THR A CA 1
ATOM 1560 C C . THR A 1 186 ? -6.010 -0.140 13.882 1.00 92.56 186 THR A C 1
ATOM 1562 O O . THR A 1 186 ? -5.601 0.169 12.768 1.00 92.56 186 THR A O 1
ATOM 1565 N N . HIS A 1 187 ? -5.368 0.233 14.993 1.00 93.81 187 HIS A N 1
ATOM 1566 C CA . HIS A 1 187 ? -4.198 1.120 14.973 1.00 93.81 187 HIS A CA 1
ATOM 1567 C C . HIS A 1 187 ? -2.950 0.463 14.365 1.00 93.81 187 HIS A C 1
ATOM 1569 O O . HIS A 1 187 ? -2.267 1.100 13.570 1.00 93.81 187 HIS A O 1
ATOM 1575 N N . VAL A 1 188 ? -2.684 -0.816 14.652 1.00 92.50 188 VAL A N 1
ATOM 1576 C CA . VAL A 1 188 ? -1.599 -1.584 14.011 1.00 92.50 188 VAL A CA 1
ATOM 1577 C C . VAL A 1 188 ? -1.862 -1.746 12.511 1.00 92.50 188 VAL A C 1
ATOM 1579 O O . VAL A 1 188 ? -0.956 -1.550 11.704 1.00 92.50 188 VAL A O 1
ATOM 1582 N N . THR A 1 189 ? -3.111 -2.022 12.125 1.00 91.69 189 THR A N 1
ATOM 1583 C CA . THR A 1 189 ? -3.520 -2.089 10.714 1.00 91.69 189 THR A CA 1
ATOM 1584 C C . THR A 1 189 ? -3.290 -0.750 10.006 1.00 91.69 189 THR A C 1
ATOM 1586 O O . THR A 1 189 ? -2.742 -0.733 8.908 1.00 91.69 189 THR A O 1
ATOM 1589 N N . LEU A 1 190 ? -3.665 0.376 10.623 1.00 94.38 190 LEU A N 1
ATOM 1590 C CA . LEU A 1 190 ? -3.452 1.713 10.056 1.00 94.38 190 LEU A CA 1
ATOM 1591 C C . LEU A 1 190 ? -1.967 2.076 9.960 1.00 94.38 190 LEU A C 1
ATOM 1593 O O . LEU A 1 190 ? -1.543 2.591 8.929 1.00 94.38 190 LEU A O 1
ATOM 1597 N N . LEU A 1 191 ? -1.178 1.765 10.992 1.00 92.25 191 LEU A N 1
ATOM 1598 C CA . LEU A 1 191 ? 0.264 1.999 10.999 1.00 92.25 191 LEU A CA 1
ATOM 1599 C C . LEU A 1 191 ? 0.948 1.259 9.844 1.00 92.25 191 LEU A C 1
ATOM 1601 O O . LEU A 1 191 ? 1.715 1.876 9.112 1.00 92.25 191 LEU A O 1
ATOM 1605 N N . ILE A 1 192 ? 0.635 -0.024 9.641 1.00 91.00 192 ILE A N 1
ATOM 1606 C CA . ILE A 1 192 ? 1.207 -0.815 8.544 1.00 91.00 192 ILE A CA 1
ATOM 1607 C C . ILE A 1 192 ? 0.693 -0.306 7.190 1.00 91.00 192 ILE A C 1
ATOM 1609 O O . ILE A 1 192 ? 1.489 0.030 6.318 1.00 91.00 192 ILE A O 1
ATOM 1613 N N . ILE A 1 193 ? -0.630 -0.217 7.007 1.00 92.69 193 ILE A N 1
ATOM 1614 C CA . ILE A 1 193 ? -1.234 0.006 5.685 1.00 92.69 193 ILE A CA 1
ATOM 1615 C C . ILE A 1 193 ? -1.100 1.452 5.198 1.00 92.69 193 ILE A C 1
ATOM 1617 O O . ILE A 1 193 ? -0.847 1.639 4.011 1.00 92.69 193 ILE A O 1
ATOM 1621 N N . VAL A 1 194 ? -1.271 2.460 6.061 1.00 94.06 194 VAL A N 1
ATOM 1622 C CA . VAL A 1 194 ? -1.256 3.873 5.632 1.00 94.06 194 VAL A CA 1
ATOM 1623 C C . VAL A 1 194 ? 0.170 4.423 5.556 1.00 94.06 194 VAL A C 1
ATOM 1625 O O . VAL A 1 194 ? 0.485 5.167 4.633 1.00 94.06 194 VAL A O 1
ATOM 1628 N N . THR A 1 195 ? 1.072 4.020 6.459 1.00 90.88 195 THR A N 1
ATOM 1629 C CA . THR A 1 195 ? 2.471 4.484 6.396 1.00 90.88 195 THR A CA 1
ATOM 1630 C C . THR A 1 195 ? 3.182 3.933 5.161 1.00 90.88 195 THR A C 1
ATOM 1632 O O . THR A 1 195 ? 3.868 4.685 4.472 1.00 90.88 195 THR A O 1
ATOM 1635 N N . GLN A 1 196 ? 2.983 2.651 4.816 1.00 91.75 196 GLN A N 1
ATOM 1636 C CA . GLN A 1 196 ? 3.594 2.087 3.606 1.00 91.75 196 GLN A CA 1
ATOM 1637 C C . GLN A 1 196 ? 3.052 2.758 2.331 1.00 91.75 196 GLN A C 1
ATOM 1639 O O . GLN A 1 196 ? 3.832 3.079 1.437 1.00 91.75 196 GLN A O 1
ATOM 1644 N N . SER A 1 197 ? 1.744 3.038 2.245 1.00 92.75 197 SER A N 1
ATOM 1645 C CA . SER A 1 197 ? 1.153 3.689 1.069 1.00 92.75 197 SER A CA 1
ATOM 1646 C C . SER A 1 197 ? 1.504 5.176 0.980 1.00 92.75 197 SER A C 1
ATOM 1648 O O . SER A 1 197 ? 1.591 5.708 -0.125 1.00 92.75 197 SER A O 1
ATOM 1650 N N . HIS A 1 198 ? 1.739 5.854 2.108 1.00 91.38 198 HIS A N 1
ATOM 1651 C CA . HIS A 1 198 ? 2.281 7.213 2.139 1.00 91.38 198 HIS A CA 1
ATOM 1652 C C . HIS A 1 198 ? 3.712 7.249 1.582 1.00 91.38 198 HIS A C 1
ATOM 1654 O O . HIS A 1 198 ? 3.984 8.014 0.661 1.00 91.38 198 HIS A O 1
ATOM 1660 N N . LEU A 1 199 ? 4.600 6.365 2.054 1.00 89.62 199 LEU A N 1
ATOM 1661 C CA . LEU A 1 199 ? 5.986 6.279 1.569 1.00 89.62 199 LEU A CA 1
ATOM 1662 C C . LEU A 1 199 ? 6.066 5.911 0.076 1.00 89.62 199 LEU A C 1
ATOM 1664 O O . LEU A 1 199 ? 6.851 6.498 -0.662 1.00 89.62 199 LEU A O 1
ATOM 1668 N N . ILE A 1 200 ? 5.209 4.999 -0.398 1.00 88.31 200 ILE A N 1
ATOM 1669 C CA . ILE A 1 200 ? 5.097 4.661 -1.829 1.00 88.31 200 ILE A CA 1
ATOM 1670 C C . ILE A 1 200 ? 4.695 5.887 -2.668 1.00 88.31 200 ILE A C 1
ATOM 1672 O O . ILE A 1 200 ? 5.222 6.074 -3.764 1.00 88.31 200 ILE A O 1
ATOM 1676 N N . ILE A 1 201 ? 3.788 6.730 -2.163 1.00 89.12 201 ILE A N 1
ATOM 1677 C CA . ILE A 1 201 ? 3.345 7.952 -2.850 1.00 89.12 201 ILE A CA 1
ATOM 1678 C C . ILE A 1 201 ? 4.411 9.062 -2.793 1.00 89.12 201 ILE A C 1
ATOM 1680 O O . ILE A 1 201 ? 4.582 9.766 -3.784 1.00 89.12 201 ILE A O 1
ATOM 1684 N N . HIS A 1 202 ? 5.182 9.176 -1.708 1.00 84.44 202 HIS A N 1
ATOM 1685 C CA . HIS A 1 202 ? 6.328 10.093 -1.636 1.00 84.44 202 HIS A CA 1
ATOM 1686 C C . HIS A 1 202 ? 7.382 9.736 -2.699 1.00 84.44 202 HIS A C 1
ATOM 1688 O O . HIS A 1 202 ? 7.725 10.561 -3.543 1.00 84.44 202 HIS A O 1
ATOM 1694 N N . ASN A 1 203 ? 7.787 8.461 -2.757 1.00 81.38 203 ASN A N 1
ATOM 1695 C CA . ASN A 1 203 ? 8.735 7.957 -3.756 1.00 81.38 203 ASN A CA 1
ATOM 1696 C C . ASN A 1 203 ? 8.221 8.135 -5.200 1.00 81.38 203 ASN A C 1
ATOM 1698 O O . ASN A 1 203 ? 8.999 8.438 -6.103 1.00 81.38 203 ASN A O 1
ATOM 1702 N N . LEU A 1 204 ? 6.912 7.967 -5.430 1.00 85.44 204 LEU A N 1
ATOM 1703 C CA . LEU A 1 204 ? 6.269 8.196 -6.730 1.00 85.44 204 LEU A CA 1
ATOM 1704 C C . LEU A 1 204 ? 6.408 9.655 -7.203 1.00 85.44 204 LEU A C 1
ATOM 1706 O O . LEU A 1 204 ? 6.642 9.875 -8.394 1.00 85.44 204 LEU A O 1
ATOM 1710 N N . PHE A 1 205 ? 6.265 10.628 -6.296 1.00 84.06 205 PHE A N 1
ATOM 1711 C CA . PHE A 1 205 ? 6.400 12.053 -6.611 1.00 84.06 205 PHE A CA 1
ATOM 1712 C C . PHE A 1 205 ? 7.859 12.538 -6.657 1.00 84.06 205 PHE A C 1
ATOM 1714 O O . PHE A 1 205 ? 8.155 13.429 -7.449 1.00 84.06 205 PHE A O 1
ATOM 1721 N N . GLU A 1 206 ? 8.780 11.936 -5.896 1.00 78.56 206 GLU A N 1
ATOM 1722 C CA . GLU A 1 206 ? 10.229 12.141 -6.084 1.00 78.56 206 GLU A CA 1
ATOM 1723 C C . GLU A 1 206 ? 10.708 11.632 -7.452 1.00 78.56 206 GLU A C 1
ATOM 1725 O O . GLU A 1 206 ? 11.551 12.254 -8.099 1.00 78.56 206 GLU A O 1
ATOM 1730 N N . GLY A 1 207 ? 10.151 10.517 -7.930 1.00 74.44 207 GLY A N 1
ATOM 1731 C CA . GLY A 1 207 ? 10.348 10.073 -9.302 1.00 74.44 207 GLY A CA 1
ATOM 1732 C C . GLY A 1 207 ? 9.698 8.728 -9.592 1.00 74.44 207 GLY A C 1
ATOM 1733 O O . GLY A 1 207 ? 10.003 7.725 -8.951 1.00 74.44 207 GLY A O 1
ATOM 1734 N N . MET A 1 208 ? 8.878 8.669 -10.647 1.00 75.56 208 MET A N 1
ATOM 1735 C CA . MET A 1 208 ? 8.130 7.461 -11.035 1.00 75.56 208 MET A CA 1
ATOM 1736 C C . MET A 1 208 ? 9.002 6.203 -11.195 1.00 75.56 208 MET A C 1
ATOM 1738 O O . MET A 1 208 ? 8.502 5.096 -11.011 1.00 75.56 208 MET A O 1
ATOM 1742 N N . ILE A 1 209 ? 10.302 6.340 -11.480 1.00 72.12 209 ILE A N 1
ATOM 1743 C CA . ILE A 1 209 ? 11.249 5.216 -11.538 1.00 72.12 209 ILE A CA 1
ATOM 1744 C C . ILE A 1 209 ? 11.319 4.428 -10.215 1.00 72.12 209 ILE A C 1
ATOM 1746 O O . ILE A 1 209 ? 11.343 3.199 -10.246 1.00 72.12 209 ILE A O 1
ATOM 1750 N N . TRP A 1 210 ? 11.249 5.104 -9.062 1.00 72.94 210 TRP A N 1
ATOM 1751 C CA . TRP A 1 210 ? 11.276 4.482 -7.731 1.00 72.94 210 TRP A CA 1
ATOM 1752 C C . TRP A 1 210 ? 9.999 3.701 -7.406 1.00 72.94 210 TRP A C 1
ATOM 1754 O O . TRP A 1 210 ? 10.026 2.788 -6.584 1.00 72.94 210 TRP A O 1
ATOM 1764 N N . PHE A 1 211 ? 8.892 4.025 -8.075 1.00 77.12 211 PHE A N 1
ATOM 1765 C CA . PHE A 1 211 ? 7.647 3.259 -8.029 1.00 77.12 211 PHE A CA 1
ATOM 1766 C C . PHE A 1 211 ? 7.662 2.093 -9.035 1.00 77.12 211 PHE A C 1
ATOM 1768 O O . PHE A 1 211 ? 7.301 0.963 -8.705 1.00 77.12 211 PHE A O 1
ATOM 1775 N N . ILE A 1 212 ? 8.109 2.356 -10.267 1.00 77.69 212 ILE A N 1
ATOM 1776 C CA . ILE A 1 212 ? 8.066 1.404 -11.383 1.00 77.69 212 ILE A CA 1
ATOM 1777 C C . ILE A 1 212 ? 9.054 0.251 -11.186 1.00 77.69 212 ILE A C 1
ATOM 1779 O O . ILE A 1 212 ? 8.680 -0.895 -11.438 1.00 77.69 212 ILE A O 1
ATOM 1783 N N . VAL A 1 213 ? 10.289 0.510 -10.738 1.00 72.94 213 VAL A N 1
ATOM 1784 C CA . VAL A 1 213 ? 11.333 -0.530 -10.641 1.00 72.94 213 VAL A CA 1
ATOM 1785 C C . VAL A 1 213 ? 10.955 -1.647 -9.657 1.00 72.94 213 VAL A C 1
ATOM 1787 O O . VAL A 1 213 ? 10.941 -2.798 -10.096 1.00 72.94 213 VAL A O 1
ATOM 1790 N N . PRO A 1 214 ? 10.560 -1.385 -8.391 1.00 71.38 214 PRO A N 1
ATOM 1791 C CA . PRO A 1 214 ? 10.178 -2.452 -7.463 1.00 71.38 214 PRO A CA 1
ATOM 1792 C C . PRO A 1 214 ? 9.008 -3.306 -7.969 1.00 71.38 214 PRO A C 1
ATOM 1794 O O . PRO A 1 214 ? 9.054 -4.533 -7.875 1.00 71.38 214 PRO A O 1
ATOM 1797 N N . ILE A 1 215 ? 7.982 -2.682 -8.559 1.00 78.69 215 ILE A N 1
ATOM 1798 C CA . ILE A 1 215 ? 6.809 -3.399 -9.083 1.00 78.69 215 ILE A CA 1
ATOM 1799 C C . ILE A 1 215 ? 7.180 -4.220 -10.326 1.00 78.69 215 ILE A C 1
ATOM 1801 O O . ILE A 1 215 ? 6.777 -5.378 -10.434 1.00 78.69 215 ILE A O 1
ATOM 1805 N N . SER A 1 216 ? 8.014 -3.674 -11.216 1.00 75.06 216 SER A N 1
ATOM 1806 C CA . SER A 1 216 ? 8.549 -4.409 -12.370 1.00 75.06 216 SER A CA 1
ATOM 1807 C C . SER A 1 216 ? 9.3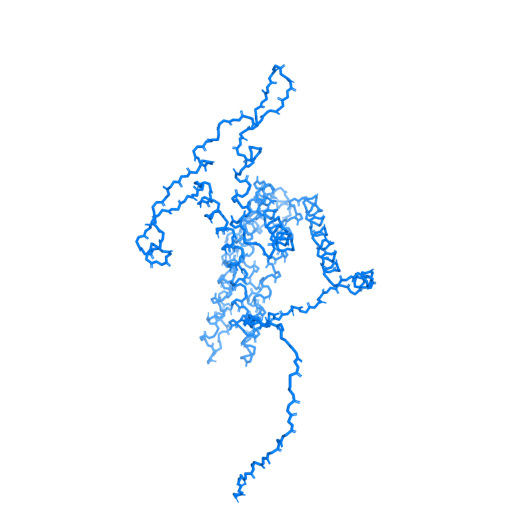69 -5.619 -11.925 1.00 75.06 216 SER A C 1
ATOM 1809 O O . SER A 1 216 ? 9.212 -6.697 -12.488 1.00 75.06 216 SER A O 1
ATOM 1811 N N . CYS A 1 217 ? 10.194 -5.486 -10.881 1.00 69.00 217 CYS A N 1
ATOM 1812 C CA . CYS A 1 217 ? 10.945 -6.603 -10.310 1.00 69.00 217 CYS A CA 1
ATOM 1813 C C . CYS A 1 217 ? 10.028 -7.700 -9.750 1.00 69.00 217 CYS A C 1
ATOM 1815 O O . CYS A 1 217 ? 10.302 -8.875 -9.982 1.00 69.00 217 CYS A O 1
ATOM 1817 N N . VAL A 1 218 ? 8.924 -7.350 -9.076 1.00 77.75 218 VAL A N 1
ATOM 1818 C CA . VAL A 1 218 ? 7.932 -8.333 -8.596 1.00 77.75 218 VAL A CA 1
ATOM 1819 C C . VAL A 1 218 ? 7.250 -9.055 -9.763 1.00 77.75 218 VAL A C 1
ATOM 1821 O O . VAL A 1 218 ? 7.182 -10.284 -9.754 1.00 77.75 218 VAL A O 1
ATOM 1824 N N . ILE A 1 219 ? 6.807 -8.320 -10.790 1.00 77.88 219 ILE A N 1
ATOM 1825 C CA . ILE A 1 219 ? 6.178 -8.892 -11.994 1.00 77.88 219 ILE A CA 1
ATOM 1826 C C . ILE A 1 219 ? 7.162 -9.823 -12.722 1.00 77.88 219 ILE A C 1
ATOM 1828 O O . ILE A 1 219 ? 6.837 -10.977 -12.993 1.00 77.88 219 ILE A O 1
ATOM 1832 N N . CYS A 1 220 ? 8.389 -9.368 -12.986 1.00 72.94 220 CYS A N 1
ATOM 1833 C CA . CYS A 1 220 ? 9.422 -10.178 -13.631 1.00 72.94 220 CYS A CA 1
ATOM 1834 C C . CYS A 1 220 ? 9.805 -11.412 -12.803 1.00 72.94 220 CYS A C 1
ATOM 1836 O O . CYS A 1 220 ? 10.028 -12.473 -13.380 1.00 72.94 220 CYS A O 1
ATOM 1838 N N . ASN A 1 221 ? 9.851 -11.311 -11.471 1.00 75.50 221 ASN A N 1
ATOM 1839 C CA . ASN A 1 221 ? 10.126 -12.449 -10.595 1.00 75.50 221 ASN A CA 1
ATOM 1840 C C . ASN A 1 221 ? 9.031 -13.524 -10.690 1.00 75.50 221 ASN A C 1
ATOM 1842 O O . ASN A 1 221 ? 9.361 -14.698 -10.832 1.00 75.50 221 ASN A O 1
ATOM 1846 N N . ASP A 1 222 ? 7.751 -13.142 -10.655 1.00 74.44 222 ASP A N 1
ATOM 1847 C CA . ASP A 1 222 ? 6.628 -14.087 -10.773 1.00 74.44 222 ASP A CA 1
ATOM 1848 C C . ASP A 1 222 ? 6.597 -14.767 -12.155 1.00 74.44 222 ASP A C 1
ATOM 1850 O O . ASP A 1 222 ? 6.508 -15.993 -12.263 1.00 74.44 222 ASP A O 1
ATOM 1854 N N . ILE A 1 223 ? 6.808 -13.988 -13.224 1.00 75.31 223 ILE A N 1
ATOM 1855 C CA . ILE A 1 223 ? 6.910 -14.497 -14.600 1.00 75.31 223 ILE A CA 1
ATOM 1856 C C . ILE A 1 223 ? 8.074 -15.479 -14.744 1.00 75.31 223 ILE A C 1
ATOM 1858 O O . ILE A 1 223 ? 7.896 -16.564 -15.299 1.00 75.31 223 ILE A O 1
ATOM 1862 N N . MET A 1 224 ? 9.263 -15.131 -14.245 1.00 71.19 224 MET A N 1
ATOM 1863 C CA . MET A 1 224 ? 10.437 -15.997 -14.351 1.00 71.19 224 MET A CA 1
ATOM 1864 C C . MET A 1 224 ? 10.282 -17.249 -13.486 1.00 71.19 224 MET A C 1
ATOM 1866 O O . MET A 1 224 ? 10.560 -18.345 -13.969 1.00 71.19 224 MET A O 1
ATOM 1870 N N . ALA A 1 225 ? 9.759 -17.135 -12.262 1.00 71.19 225 ALA A N 1
ATOM 1871 C CA . ALA A 1 225 ? 9.435 -18.290 -11.426 1.00 71.19 225 ALA A CA 1
ATOM 1872 C C . ALA A 1 225 ? 8.451 -19.242 -12.131 1.00 71.19 225 ALA A C 1
ATOM 1874 O O . ALA A 1 225 ? 8.647 -20.458 -12.102 1.00 71.19 225 ALA A O 1
ATOM 1875 N N . TYR A 1 226 ? 7.450 -18.708 -12.840 1.00 68.88 226 TYR A N 1
ATOM 1876 C CA . TYR A 1 226 ? 6.542 -19.511 -13.658 1.00 68.88 226 TYR A CA 1
ATOM 1877 C C . TYR A 1 226 ? 7.229 -20.141 -14.884 1.00 68.88 226 TYR A C 1
ATOM 1879 O O . TYR A 1 226 ? 7.076 -21.341 -15.117 1.00 68.88 226 TYR A O 1
ATOM 1887 N N . MET A 1 227 ? 8.014 -19.378 -15.653 1.00 69.94 227 MET A N 1
ATOM 1888 C CA . MET A 1 227 ? 8.719 -19.876 -16.843 1.00 69.94 227 MET A CA 1
ATOM 1889 C C . MET A 1 227 ? 9.732 -20.971 -16.487 1.00 69.94 227 MET A C 1
ATOM 1891 O O . MET A 1 227 ? 9.687 -22.063 -17.060 1.00 69.94 227 MET A O 1
ATOM 1895 N N . PHE A 1 228 ? 10.605 -20.728 -15.506 1.00 68.12 228 PHE A N 1
ATOM 1896 C CA . PHE A 1 228 ? 11.549 -21.736 -15.023 1.00 68.12 228 PHE A CA 1
ATOM 1897 C C . PHE A 1 228 ? 10.827 -22.900 -14.327 1.00 68.12 228 PHE A C 1
ATOM 1899 O O . PHE A 1 228 ? 11.234 -24.045 -14.502 1.00 68.12 228 PHE A O 1
ATOM 1906 N N . GLY A 1 229 ? 9.706 -22.665 -13.639 1.00 66.94 229 GLY A N 1
ATOM 1907 C CA . GLY A 1 229 ? 8.858 -23.731 -13.099 1.00 66.94 229 GLY A CA 1
ATOM 1908 C C . GLY A 1 229 ? 8.257 -24.646 -14.176 1.00 66.94 229 GLY A C 1
ATOM 1909 O O . GLY A 1 229 ? 8.237 -25.864 -14.006 1.00 66.94 229 GLY A O 1
ATOM 1910 N N . PHE A 1 230 ? 7.816 -24.092 -15.310 1.00 67.75 230 PHE A N 1
ATOM 1911 C CA . PHE A 1 230 ? 7.224 -24.860 -16.410 1.00 67.75 230 PHE A CA 1
ATOM 1912 C C . PHE A 1 230 ? 8.269 -25.626 -17.236 1.00 67.75 230 PHE A C 1
ATOM 1914 O O . PHE A 1 230 ? 8.080 -26.812 -17.508 1.00 67.75 230 PHE A O 1
ATOM 1921 N N . PHE A 1 231 ? 9.373 -24.974 -17.620 1.00 68.38 231 PHE A N 1
ATOM 1922 C CA . PHE A 1 231 ? 10.408 -25.584 -18.467 1.00 68.38 231 PHE A CA 1
ATOM 1923 C C . PHE A 1 231 ? 11.442 -26.405 -17.678 1.00 68.38 231 PHE A C 1
ATOM 1925 O O . PHE A 1 231 ? 11.866 -27.461 -18.142 1.00 68.38 231 PHE A O 1
ATOM 1932 N N . PHE A 1 232 ? 11.828 -25.952 -16.481 1.00 62.97 232 PHE A N 1
ATOM 1933 C CA . PHE A 1 232 ? 12.933 -26.509 -15.689 1.00 62.97 232 PHE A CA 1
ATOM 1934 C C . PHE A 1 232 ? 12.502 -27.081 -14.328 1.00 62.97 232 PHE A C 1
ATOM 1936 O O . PHE A 1 232 ? 13.346 -27.595 -13.600 1.00 62.97 232 PHE A O 1
ATOM 1943 N N . GLY A 1 233 ? 11.207 -27.105 -13.987 1.00 59.16 233 GLY A N 1
ATOM 1944 C CA . GLY A 1 233 ? 10.687 -27.632 -12.709 1.00 59.16 233 GLY A CA 1
ATOM 1945 C C . GLY A 1 233 ? 10.911 -29.132 -12.442 1.00 59.16 233 GLY A C 1
ATOM 1946 O O . GLY A 1 233 ? 10.439 -29.655 -11.437 1.00 59.16 233 GLY A O 1
ATOM 1947 N N . ARG A 1 234 ? 11.623 -29.842 -13.329 1.00 55.25 234 ARG A N 1
ATOM 1948 C CA . ARG A 1 234 ? 12.115 -31.222 -13.143 1.00 55.25 234 ARG A CA 1
ATOM 1949 C C . ARG A 1 234 ? 13.644 -31.322 -13.021 1.00 55.25 234 ARG A C 1
ATOM 1951 O O . ARG A 1 234 ? 14.174 -32.425 -12.939 1.00 55.25 234 ARG A O 1
ATOM 1958 N N . THR A 1 235 ? 14.358 -30.197 -13.011 1.00 56.75 235 THR A N 1
ATOM 1959 C CA . THR A 1 235 ? 15.824 -30.125 -12.923 1.00 56.75 235 THR A CA 1
ATOM 1960 C C . THR A 1 235 ? 16.246 -29.134 -11.834 1.00 56.75 235 THR A C 1
ATOM 1962 O O . THR A 1 235 ? 15.783 -27.995 -11.858 1.00 56.75 235 THR A O 1
ATOM 1965 N N . PRO A 1 236 ? 17.128 -29.506 -10.887 1.00 57.34 236 PRO A N 1
ATOM 1966 C CA . PRO A 1 236 ? 17.540 -28.598 -9.818 1.00 57.34 236 PRO A CA 1
ATOM 1967 C C . PRO A 1 236 ? 18.342 -27.412 -10.374 1.00 57.34 236 PRO A C 1
ATOM 1969 O O . PRO A 1 236 ? 19.311 -27.612 -11.110 1.00 57.34 236 PRO A O 1
ATOM 1972 N N . LEU A 1 237 ? 17.981 -26.183 -9.975 1.00 57.00 237 LEU A N 1
ATOM 1973 C CA . LEU A 1 237 ? 18.587 -24.925 -10.459 1.00 57.00 237 LEU A CA 1
ATOM 1974 C C . LEU A 1 237 ? 20.121 -24.884 -10.329 1.00 57.00 237 LEU A C 1
ATOM 1976 O O . LEU A 1 237 ? 20.790 -24.267 -11.154 1.00 57.00 237 LEU A O 1
ATOM 1980 N N . ILE A 1 238 ? 20.681 -25.589 -9.342 1.00 59.88 238 ILE A N 1
ATOM 1981 C CA . ILE A 1 238 ? 22.129 -25.741 -9.115 1.00 59.88 238 ILE A CA 1
ATOM 1982 C C . ILE A 1 238 ? 22.849 -26.274 -10.371 1.00 59.88 238 ILE A C 1
ATOM 1984 O O . ILE A 1 238 ? 23.959 -25.846 -10.680 1.00 59.88 238 ILE A O 1
ATOM 1988 N N . LYS A 1 239 ? 22.208 -27.166 -11.142 1.00 60.62 239 LYS A N 1
ATOM 1989 C CA . LYS A 1 239 ? 22.782 -27.693 -12.390 1.00 60.62 239 LYS A CA 1
ATOM 1990 C C . LYS A 1 239 ? 22.746 -26.667 -13.529 1.00 60.62 239 LYS A C 1
ATOM 1992 O O . LYS A 1 239 ? 23.614 -26.703 -14.394 1.00 60.62 239 LYS A O 1
ATOM 1997 N N . LEU A 1 240 ? 21.776 -25.748 -13.526 1.00 61.88 240 LEU A N 1
ATOM 1998 C CA . LEU A 1 240 ? 21.661 -24.694 -14.537 1.00 61.88 240 LEU A CA 1
ATOM 1999 C C . LEU A 1 240 ? 22.706 -23.590 -14.317 1.00 61.88 240 LEU A C 1
ATOM 2001 O O . LEU A 1 240 ? 23.376 -23.200 -15.270 1.00 61.88 240 LEU A O 1
ATOM 2005 N N . SER A 1 241 ? 22.913 -23.140 -13.072 1.00 60.31 241 SER A N 1
ATOM 2006 C CA . SER A 1 241 ? 23.914 -22.101 -12.772 1.00 60.31 241 SER A CA 1
ATOM 2007 C C . SER A 1 241 ? 25.346 -22.557 -13.071 1.00 60.31 241 SER A C 1
ATOM 2009 O O . SER A 1 241 ? 26.128 -21.778 -13.612 1.00 60.31 241 SER A O 1
ATOM 2011 N N . TYR A 1 242 ? 25.671 -23.828 -12.805 1.00 64.19 242 TYR A N 1
ATOM 2012 C CA . TYR A 1 242 ? 26.960 -24.423 -13.177 1.00 64.19 242 TYR A CA 1
ATOM 2013 C C . TYR A 1 242 ? 27.184 -24.436 -14.699 1.00 64.19 242 TYR A C 1
ATOM 2015 O O . TYR A 1 242 ? 28.279 -24.139 -15.163 1.00 64.19 242 TYR A O 1
ATOM 2023 N N . VAL A 1 243 ? 26.146 -24.739 -15.491 1.00 70.19 243 VAL A N 1
ATOM 2024 C CA . VAL A 1 243 ? 26.236 -24.724 -16.962 1.00 70.19 243 VAL A CA 1
ATOM 2025 C C . VAL A 1 243 ? 26.413 -23.300 -17.496 1.00 70.19 243 VAL A C 1
ATOM 2027 O O . VAL A 1 243 ? 27.247 -23.090 -18.371 1.00 70.19 243 VAL A O 1
ATOM 2030 N N . MET A 1 244 ? 25.683 -22.313 -16.964 1.00 64.75 244 MET A N 1
ATOM 2031 C CA . MET A 1 244 ? 25.793 -20.920 -17.425 1.00 64.75 244 MET A CA 1
ATOM 2032 C C . MET A 1 244 ? 27.168 -20.300 -17.129 1.00 64.75 244 MET A C 1
ATOM 2034 O O . MET A 1 244 ? 27.688 -19.573 -17.971 1.00 64.75 244 MET A O 1
ATOM 2038 N N . ALA A 1 245 ? 27.800 -20.654 -16.004 1.00 61.12 245 ALA A N 1
ATOM 2039 C CA . ALA A 1 245 ? 29.165 -20.230 -15.670 1.00 61.12 245 ALA A CA 1
ATOM 2040 C C . ALA A 1 245 ? 30.251 -20.772 -16.632 1.00 61.12 245 ALA A C 1
ATOM 2042 O O . ALA A 1 245 ? 31.373 -20.275 -16.629 1.00 61.12 245 ALA A O 1
ATOM 2043 N N . GLY A 1 246 ? 29.931 -21.761 -17.477 1.00 64.69 246 GLY A N 1
ATOM 2044 C CA . GLY A 1 246 ? 30.835 -22.275 -18.511 1.00 64.69 246 GLY A CA 1
ATOM 2045 C C . GLY A 1 246 ? 30.858 -21.472 -19.821 1.00 64.69 246 GLY A C 1
ATOM 2046 O O . GLY A 1 246 ? 31.707 -21.736 -20.673 1.00 64.69 246 GLY A O 1
ATOM 2047 N N . TYR A 1 247 ? 29.949 -20.510 -20.019 1.00 75.25 247 TYR A N 1
ATOM 2048 C CA . TYR A 1 247 ? 29.828 -19.753 -21.273 1.00 75.25 247 TYR A CA 1
ATOM 2049 C C . TYR A 1 247 ? 30.442 -18.352 -21.158 1.00 75.25 247 TYR A C 1
ATOM 2051 O O . TYR A 1 247 ? 29.920 -17.491 -20.451 1.00 75.25 247 TYR A O 1
ATOM 2059 N N . ARG A 1 248 ? 31.509 -18.090 -21.931 1.00 65.56 248 ARG A N 1
ATOM 2060 C CA . ARG A 1 248 ? 32.262 -16.816 -21.911 1.00 65.56 248 ARG A CA 1
ATOM 2061 C C . ARG A 1 248 ? 31.383 -15.566 -22.042 1.00 65.56 248 ARG A C 1
ATOM 2063 O O . ARG A 1 248 ? 31.606 -14.607 -21.315 1.00 65.56 248 ARG A O 1
ATOM 2070 N N . CYS A 1 249 ? 30.341 -15.587 -22.879 1.00 64.31 249 CYS A N 1
ATOM 2071 C CA . CYS A 1 249 ? 29.454 -14.432 -23.084 1.00 64.31 249 CYS A CA 1
ATOM 2072 C C . CYS A 1 249 ? 28.577 -14.042 -21.873 1.00 64.31 249 CYS A C 1
ATOM 2074 O O . CYS A 1 249 ? 27.947 -12.991 -21.916 1.00 64.31 249 CYS A O 1
ATOM 2076 N N . PHE A 1 250 ? 28.529 -14.857 -20.811 1.00 59.53 250 PHE A N 1
ATOM 2077 C CA . PHE A 1 250 ? 27.875 -14.522 -19.536 1.00 59.53 250 PHE A CA 1
ATOM 2078 C C . PHE A 1 250 ? 28.867 -14.163 -18.417 1.00 59.53 250 PHE A C 1
ATOM 2080 O O . PHE A 1 250 ? 28.441 -13.765 -17.334 1.00 59.53 250 PHE A O 1
ATOM 2087 N N . VAL A 1 251 ? 30.169 -14.336 -18.659 1.00 65.44 251 VAL A N 1
ATOM 2088 C CA . VAL A 1 251 ? 31.242 -14.231 -17.656 1.00 65.44 251 VAL A CA 1
ATOM 2089 C C . VAL A 1 251 ? 32.194 -13.074 -17.962 1.00 65.44 251 VAL A C 1
ATOM 2091 O O . VAL A 1 251 ? 32.656 -12.398 -17.045 1.00 65.44 251 VAL A O 1
ATOM 2094 N N . CYS A 1 252 ? 32.475 -12.829 -19.241 1.00 67.19 252 CYS A N 1
ATOM 2095 C CA . CYS A 1 252 ? 33.350 -11.754 -19.684 1.00 67.19 252 CYS A CA 1
ATOM 2096 C C . CYS A 1 252 ? 32.602 -10.426 -19.870 1.00 67.19 252 CYS A C 1
ATOM 2098 O O . CYS A 1 252 ? 31.451 -10.432 -20.320 1.00 67.19 252 CYS A O 1
ATOM 2100 N N . PRO A 1 253 ? 33.250 -9.279 -19.584 1.00 65.50 253 PRO A N 1
ATOM 2101 C CA . PRO A 1 253 ? 32.746 -7.984 -20.019 1.00 65.50 253 PRO A CA 1
ATOM 2102 C C . PRO A 1 253 ? 32.696 -7.924 -21.553 1.00 65.50 253 PRO A C 1
ATOM 2104 O O . PRO A 1 253 ? 33.456 -8.601 -22.247 1.00 65.50 253 PRO A O 1
ATOM 2107 N N . VAL A 1 254 ? 31.789 -7.102 -22.080 1.00 73.00 254 VAL A N 1
ATOM 2108 C CA . VAL A 1 254 ? 31.714 -6.817 -23.517 1.00 73.00 254 VAL A CA 1
ATOM 2109 C C . VAL A 1 254 ? 32.655 -5.659 -23.821 1.00 73.00 254 VAL A C 1
ATOM 2111 O O . VAL A 1 254 ? 32.395 -4.531 -23.405 1.00 73.00 254 VAL A O 1
ATOM 2114 N N . GLU A 1 255 ? 33.722 -5.930 -24.564 1.00 71.31 255 GLU A N 1
ATOM 2115 C CA . GLU A 1 255 ? 34.679 -4.915 -25.005 1.00 71.31 255 GLU A CA 1
ATOM 2116 C C . GLU A 1 255 ? 34.496 -4.623 -26.499 1.00 71.31 255 GLU A C 1
ATOM 2118 O O . GLU A 1 255 ? 34.164 -5.507 -27.292 1.00 71.31 255 GLU A O 1
ATOM 2123 N N . PHE A 1 256 ? 34.670 -3.361 -26.893 1.00 69.94 256 PHE A N 1
ATOM 2124 C CA . PHE A 1 256 ? 34.575 -2.946 -28.290 1.00 69.94 256 PHE A CA 1
ATOM 2125 C C . PHE A 1 256 ? 35.968 -2.930 -28.919 1.00 69.94 256 PHE A C 1
ATOM 2127 O O . PHE A 1 256 ? 36.813 -2.117 -28.546 1.00 69.94 256 PHE A O 1
ATOM 2134 N N . ASN A 1 257 ? 36.200 -3.827 -29.874 1.00 74.94 257 ASN A N 1
ATOM 2135 C CA . ASN A 1 257 ? 37.468 -3.942 -30.574 1.00 74.94 257 ASN A CA 1
ATOM 2136 C C . ASN A 1 257 ? 37.471 -3.020 -31.805 1.00 74.94 257 ASN A C 1
ATOM 2138 O O . ASN A 1 257 ? 36.809 -3.289 -32.811 1.00 74.94 257 ASN A O 1
ATOM 2142 N N . SER A 1 258 ? 38.236 -1.931 -31.709 1.00 69.62 258 SER A N 1
ATOM 2143 C CA . SER A 1 258 ? 38.385 -0.911 -32.754 1.00 69.62 258 SER A CA 1
ATOM 2144 C C . SER A 1 258 ? 38.965 -1.440 -34.070 1.00 69.62 258 SER A C 1
ATOM 2146 O O . SER A 1 258 ? 38.632 -0.905 -35.125 1.00 69.62 258 SER A O 1
ATOM 2148 N N . ASP A 1 259 ? 39.800 -2.483 -34.029 1.00 75.81 259 ASP A N 1
ATOM 2149 C CA . ASP A 1 259 ? 40.506 -3.008 -35.206 1.00 75.81 259 ASP A CA 1
ATOM 2150 C C . ASP A 1 259 ? 39.607 -3.917 -36.060 1.00 75.81 259 ASP A C 1
ATOM 2152 O O . ASP A 1 259 ? 39.755 -3.985 -37.281 1.00 75.81 259 ASP A O 1
ATOM 2156 N N . SER A 1 260 ? 38.642 -4.596 -35.429 1.00 73.00 260 SER A N 1
ATOM 2157 C CA . SER A 1 260 ? 37.610 -5.405 -36.099 1.00 73.00 260 SER A CA 1
ATOM 2158 C C . SER A 1 260 ? 36.252 -4.705 -36.213 1.00 73.00 260 SER A C 1
ATOM 2160 O O . SER A 1 260 ? 35.334 -5.249 -36.830 1.00 73.00 260 SER A O 1
ATOM 2162 N N . ASN A 1 261 ? 36.118 -3.511 -35.625 1.00 70.44 261 ASN A N 1
ATOM 2163 C CA . ASN A 1 261 ? 34.887 -2.721 -35.540 1.00 70.44 261 ASN A CA 1
ATOM 2164 C C . ASN A 1 261 ? 33.703 -3.528 -34.953 1.00 70.44 261 ASN A C 1
ATOM 2166 O O . ASN A 1 261 ? 32.559 -3.406 -35.401 1.00 70.44 261 ASN A O 1
ATOM 2170 N N . SER A 1 262 ? 33.990 -4.411 -33.987 1.00 68.56 262 SER A N 1
ATOM 2171 C CA . SER A 1 262 ? 33.051 -5.408 -33.458 1.00 68.56 262 SER A CA 1
ATOM 2172 C C . SER A 1 262 ? 33.124 -5.546 -31.933 1.00 68.56 262 SER A C 1
ATOM 2174 O O . SER A 1 262 ? 34.117 -5.201 -31.298 1.00 68.56 262 SER A O 1
ATOM 2176 N N . PHE A 1 263 ? 32.048 -6.059 -31.331 1.00 72.94 263 PHE A N 1
ATOM 2177 C CA . PHE A 1 263 ? 31.986 -6.337 -29.896 1.00 72.94 263 PHE A CA 1
ATOM 2178 C C . PHE A 1 263 ? 32.506 -7.750 -29.608 1.00 72.94 263 PHE A C 1
ATOM 2180 O O . PHE A 1 263 ? 31.964 -8.729 -30.124 1.00 72.94 263 PHE A O 1
ATOM 2187 N N . THR A 1 264 ? 33.537 -7.851 -28.775 1.00 68.50 264 THR A N 1
ATOM 2188 C CA . THR A 1 264 ? 34.211 -9.100 -28.395 1.00 68.50 264 THR A CA 1
ATOM 2189 C C . THR A 1 264 ? 34.008 -9.409 -26.911 1.00 68.50 264 THR A C 1
ATOM 2191 O O . THR A 1 264 ? 33.900 -8.505 -26.086 1.00 68.50 264 THR A O 1
ATOM 2194 N N . VAL A 1 265 ? 33.958 -10.700 -26.569 1.00 66.38 265 VAL A N 1
ATOM 2195 C CA . VAL A 1 265 ? 33.754 -11.214 -25.194 1.00 66.38 265 VAL A CA 1
ATOM 2196 C C . VAL A 1 265 ? 34.851 -12.208 -24.788 1.00 66.38 265 VAL A C 1
ATOM 2198 O O . VAL A 1 265 ? 34.622 -13.138 -24.016 1.00 66.38 265 VAL A O 1
ATOM 2201 N N . ASP A 1 266 ? 36.047 -12.035 -25.348 1.00 66.12 266 ASP A N 1
ATOM 2202 C CA . ASP A 1 266 ? 37.215 -12.875 -25.087 1.00 66.12 266 ASP A CA 1
ATOM 2203 C C . ASP A 1 266 ? 38.098 -12.249 -24.005 1.00 66.12 266 ASP A C 1
ATOM 2205 O O . ASP A 1 266 ? 39.076 -11.563 -24.284 1.00 66.12 266 ASP A O 1
ATOM 2209 N N . CYS A 1 267 ? 37.729 -12.513 -22.752 1.00 67.31 267 CYS A N 1
ATOM 2210 C CA . CYS A 1 267 ? 38.514 -12.180 -21.568 1.00 67.31 267 CYS A CA 1
ATOM 2211 C C . CYS A 1 267 ? 39.123 -13.435 -20.921 1.00 67.31 267 CYS A C 1
ATOM 2213 O O . CYS A 1 267 ? 38.693 -14.567 -21.175 1.00 67.31 267 CYS A O 1
ATOM 2215 N N . GLU A 1 268 ? 40.061 -13.225 -19.999 1.00 63.38 268 GLU A N 1
ATOM 2216 C CA . GLU A 1 268 ? 40.334 -14.193 -18.938 1.00 63.38 268 GLU A CA 1
ATOM 2217 C C . GLU A 1 268 ? 39.303 -13.995 -17.804 1.00 63.38 268 GLU A C 1
ATOM 2219 O O . GLU A 1 268 ? 39.185 -12.879 -17.290 1.00 63.38 268 GLU A O 1
ATOM 2224 N N . PRO A 1 269 ? 38.513 -15.021 -17.423 1.00 61.59 269 PRO A N 1
ATOM 2225 C CA . PRO A 1 269 ? 37.511 -14.894 -16.367 1.00 61.59 269 PRO A CA 1
ATOM 2226 C C . PRO A 1 269 ? 38.110 -14.415 -15.044 1.00 61.59 269 PRO A C 1
ATOM 2228 O O . PRO A 1 269 ? 39.073 -15.001 -14.546 1.00 61.59 269 PRO A O 1
ATOM 2231 N N . SER A 1 270 ? 37.502 -13.394 -14.438 1.00 61.53 270 SER A N 1
ATOM 2232 C CA . SER A 1 270 ? 37.896 -12.925 -13.107 1.00 61.53 270 SER A CA 1
ATOM 2233 C C . SER A 1 270 ? 37.704 -14.020 -12.051 1.00 61.53 270 SER A C 1
ATOM 2235 O O . SER A 1 270 ? 36.879 -14.919 -12.220 1.00 61.53 270 SER A O 1
ATOM 2237 N N . GLU A 1 271 ? 38.446 -13.939 -10.941 1.00 62.25 271 GLU A N 1
ATOM 2238 C CA . GLU A 1 271 ? 38.490 -14.975 -9.891 1.00 62.25 271 GLU A CA 1
ATOM 2239 C C . GLU A 1 271 ? 37.095 -15.416 -9.405 1.00 62.25 271 GLU A C 1
ATOM 2241 O O . GLU A 1 271 ? 36.881 -16.589 -9.109 1.00 62.25 271 GLU A O 1
ATOM 2246 N N . LEU A 1 272 ? 36.110 -14.505 -9.418 1.00 60.91 272 LEU A N 1
ATOM 2247 C CA . LEU A 1 272 ? 34.713 -14.767 -9.048 1.00 60.91 272 LEU A CA 1
ATOM 2248 C C . LEU A 1 272 ? 34.022 -15.853 -9.907 1.00 60.91 272 LEU A C 1
ATOM 2250 O O . LEU A 1 272 ? 33.025 -16.443 -9.478 1.00 60.91 272 LEU A O 1
ATOM 2254 N N . PHE A 1 273 ? 34.551 -16.103 -11.107 1.00 58.41 273 PHE A N 1
ATOM 2255 C CA . PHE A 1 273 ? 34.081 -17.066 -12.103 1.00 58.41 273 PHE A CA 1
ATOM 2256 C C . PHE A 1 273 ? 35.138 -18.128 -12.458 1.00 58.41 273 PHE A C 1
ATOM 2258 O O . PHE A 1 273 ? 34.996 -18.828 -13.461 1.00 58.41 273 PHE A O 1
ATOM 2265 N N . GLN A 1 274 ? 36.169 -18.303 -11.630 1.00 68.94 274 GLN A N 1
ATOM 2266 C CA . GLN A 1 274 ? 37.062 -19.463 -11.700 1.00 68.94 274 GLN A CA 1
ATOM 2267 C C . GLN A 1 274 ? 36.586 -20.567 -10.733 1.00 68.94 274 GLN A C 1
ATOM 2269 O O . GLN A 1 274 ? 35.815 -20.306 -9.806 1.00 68.94 274 GLN A O 1
ATOM 2274 N N . LEU A 1 275 ? 37.001 -21.822 -10.955 1.00 68.62 275 LEU A N 1
ATOM 2275 C CA . LEU A 1 275 ? 36.754 -22.900 -9.987 1.00 68.62 275 LEU A CA 1
ATOM 2276 C C . LEU A 1 275 ? 37.671 -22.699 -8.779 1.00 68.62 275 LEU A C 1
ATOM 2278 O O . LEU A 1 275 ? 38.889 -22.734 -8.937 1.00 68.62 275 LEU A O 1
ATOM 2282 N N . GLN A 1 276 ? 37.095 -22.574 -7.584 1.00 71.81 276 GLN A N 1
ATOM 2283 C CA . GLN A 1 276 ? 37.851 -22.518 -6.335 1.00 71.81 276 GLN A CA 1
ATOM 2284 C C . GLN A 1 276 ? 37.488 -23.712 -5.440 1.00 71.81 276 GLN A C 1
ATOM 2286 O O . GLN A 1 276 ? 36.325 -24.121 -5.363 1.00 71.81 276 GLN A O 1
ATOM 2291 N N . ASP A 1 277 ? 38.498 -24.294 -4.790 1.00 76.69 277 ASP A N 1
ATOM 2292 C CA . ASP A 1 277 ? 38.332 -25.337 -3.776 1.00 76.69 277 ASP A CA 1
ATOM 2293 C C . ASP A 1 277 ? 37.965 -24.699 -2.430 1.00 76.69 277 ASP A C 1
ATOM 2295 O O . ASP A 1 277 ? 38.786 -24.034 -1.797 1.00 76.69 277 ASP A O 1
ATOM 2299 N N . TYR A 1 278 ? 36.735 -24.927 -1.973 1.00 75.06 278 TYR A N 1
ATOM 2300 C CA . TYR A 1 278 ? 36.278 -24.522 -0.645 1.00 75.06 278 TYR A CA 1
ATOM 2301 C C . TYR A 1 278 ? 36.341 -25.705 0.318 1.00 75.06 278 TYR A C 1
ATOM 2303 O O . TYR A 1 278 ? 35.745 -26.750 0.054 1.00 75.06 278 TYR A O 1
ATOM 2311 N N . SER A 1 279 ? 37.021 -25.542 1.454 1.00 76.44 279 SER A N 1
ATOM 2312 C CA . SER A 1 279 ? 36.943 -26.492 2.564 1.00 76.44 279 SER A CA 1
ATOM 2313 C C . SER A 1 279 ? 35.580 -26.396 3.254 1.00 76.44 279 SER A C 1
ATOM 2315 O O . SER A 1 279 ? 35.085 -25.305 3.547 1.00 76.44 279 SER A O 1
ATOM 2317 N N . LEU A 1 280 ? 34.949 -27.544 3.506 1.00 68.81 280 LEU A N 1
ATOM 2318 C CA . LEU A 1 280 ? 33.665 -27.584 4.201 1.00 68.81 280 LEU A CA 1
ATOM 2319 C C . LEU A 1 280 ? 33.852 -27.451 5.724 1.00 68.81 280 LEU A C 1
ATOM 2321 O O . LEU A 1 280 ? 34.817 -27.977 6.276 1.00 68.81 280 LEU A O 1
ATOM 2325 N N . PRO A 1 281 ? 32.921 -26.796 6.447 1.00 77.06 281 PRO A N 1
ATOM 2326 C CA . PRO A 1 281 ? 32.894 -26.870 7.904 1.00 77.06 281 PRO A CA 1
ATOM 2327 C C . PRO A 1 281 ? 32.703 -28.323 8.362 1.00 77.06 281 PRO A C 1
ATOM 2329 O O . PRO A 1 281 ? 31.897 -29.045 7.774 1.00 77.06 281 PRO A O 1
ATOM 2332 N N . ALA A 1 282 ? 33.342 -28.728 9.464 1.00 71.25 282 ALA A N 1
ATOM 2333 C CA . ALA A 1 282 ? 33.299 -30.108 9.974 1.00 71.25 282 ALA A CA 1
ATOM 2334 C C . ALA A 1 282 ? 31.870 -30.668 10.199 1.00 71.25 282 ALA A C 1
ATOM 2336 O O . ALA A 1 282 ? 31.633 -31.872 10.092 1.00 71.25 282 ALA A O 1
ATOM 2337 N N . ALA A 1 283 ? 30.888 -29.797 10.463 1.00 66.44 283 ALA A N 1
ATOM 2338 C CA . ALA A 1 283 ? 29.469 -30.157 10.585 1.00 66.44 283 ALA A CA 1
ATOM 2339 C C . ALA A 1 283 ? 28.791 -30.540 9.248 1.00 66.44 283 ALA A C 1
ATOM 2341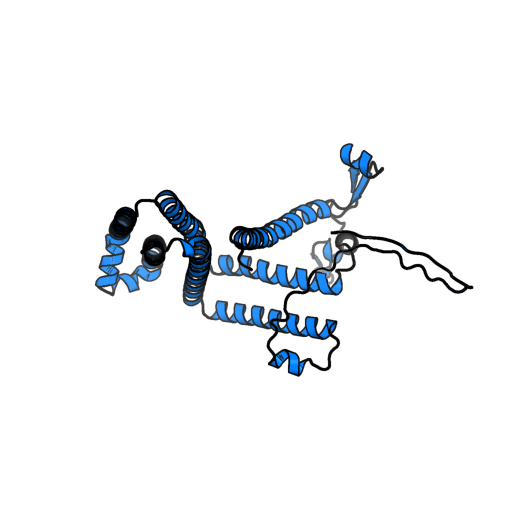 O O . ALA A 1 283 ? 27.765 -31.213 9.256 1.00 66.44 283 ALA A O 1
ATOM 2342 N N . LEU A 1 284 ? 29.345 -30.117 8.105 1.00 62.62 284 LEU A N 1
ATOM 2343 C CA . LEU A 1 284 ? 28.915 -30.526 6.762 1.00 62.62 284 LEU A CA 1
ATOM 2344 C C . LEU A 1 284 ? 29.781 -31.663 6.208 1.00 62.62 284 LEU A C 1
ATOM 2346 O O . LEU A 1 284 ? 29.257 -32.547 5.534 1.00 62.62 284 LEU A O 1
ATOM 2350 N N . GLU A 1 285 ? 31.076 -31.677 6.525 1.00 68.62 285 GLU A N 1
ATOM 2351 C CA . GLU A 1 285 ? 31.992 -32.778 6.198 1.00 68.62 285 GLU A CA 1
ATOM 2352 C C . GLU A 1 285 ? 31.480 -34.107 6.782 1.00 68.62 285 GLU A C 1
ATOM 2354 O O . GLU A 1 285 ? 31.320 -35.086 6.058 1.00 68.62 285 GLU A O 1
ATOM 2359 N N . SER A 1 286 ? 31.081 -34.111 8.059 1.00 65.56 286 SER A N 1
ATOM 2360 C CA . SER A 1 286 ? 30.479 -35.277 8.731 1.00 65.56 286 SER A CA 1
ATOM 2361 C C . SER A 1 286 ? 29.091 -35.689 8.208 1.00 65.56 286 SER A C 1
ATOM 2363 O O . SER A 1 286 ? 28.650 -36.803 8.485 1.00 65.56 286 SER A O 1
ATOM 2365 N N . LEU A 1 287 ? 28.412 -34.831 7.436 1.00 66.44 287 LEU A N 1
ATOM 2366 C CA . LEU A 1 287 ? 27.102 -35.108 6.827 1.00 66.44 287 LEU A CA 1
ATOM 2367 C C . LEU A 1 287 ? 27.205 -35.570 5.362 1.00 66.44 287 LEU A C 1
ATOM 2369 O O . LEU A 1 287 ? 26.343 -36.305 4.885 1.00 66.44 287 LEU A O 1
ATOM 2373 N N . THR A 1 288 ? 28.235 -35.119 4.641 1.00 69.19 288 THR A N 1
ATOM 2374 C CA . THR A 1 288 ? 28.398 -35.326 3.187 1.00 69.19 288 THR A CA 1
ATOM 2375 C C . THR A 1 288 ? 29.558 -36.253 2.820 1.00 69.19 288 THR A C 1
ATOM 2377 O O . THR A 1 288 ? 29.577 -36.791 1.716 1.00 69.19 288 THR A O 1
ATOM 2380 N N . GLY A 1 289 ? 30.520 -36.453 3.725 1.00 69.00 289 GLY A N 1
ATOM 2381 C CA . GLY A 1 289 ? 31.740 -37.225 3.484 1.00 69.00 289 GLY A CA 1
ATOM 2382 C C . GLY A 1 289 ? 32.759 -36.536 2.571 1.00 69.00 289 GLY A C 1
ATOM 2383 O O . GLY A 1 289 ? 33.711 -37.184 2.140 1.00 69.00 289 GLY A O 1
ATOM 2384 N N . TRP A 1 290 ? 32.566 -35.255 2.233 1.00 68.88 290 TRP A N 1
ATOM 2385 C CA . TRP A 1 290 ? 33.462 -34.482 1.366 1.00 68.88 290 TRP A CA 1
ATOM 2386 C C . TRP A 1 290 ? 34.185 -33.407 2.188 1.00 68.88 290 TRP A C 1
ATOM 2388 O O . TRP A 1 290 ? 33.543 -32.634 2.895 1.00 68.88 290 TRP A O 1
ATOM 2398 N N . ALA A 1 291 ? 35.516 -33.341 2.083 1.00 65.88 291 ALA A N 1
ATOM 2399 C CA . ALA A 1 291 ? 36.329 -32.331 2.771 1.00 65.88 291 ALA A CA 1
ATOM 2400 C C . ALA A 1 291 ? 36.438 -31.013 1.976 1.00 65.88 291 ALA A C 1
ATOM 2402 O O . ALA A 1 291 ? 36.494 -29.929 2.560 1.00 65.88 291 ALA A O 1
ATOM 2403 N N . THR A 1 292 ? 36.435 -31.095 0.640 1.00 73.25 292 THR A N 1
ATOM 2404 C CA . THR A 1 292 ? 36.485 -29.942 -0.271 1.00 73.25 292 THR A CA 1
ATOM 2405 C C . THR A 1 292 ? 35.377 -29.992 -1.321 1.00 73.25 292 THR A C 1
ATOM 2407 O O . THR A 1 292 ? 34.968 -31.062 -1.778 1.00 73.25 292 THR A O 1
ATOM 2410 N N . VAL A 1 293 ? 34.891 -28.816 -1.722 1.00 75.88 293 VAL A N 1
ATOM 2411 C CA . VAL A 1 293 ? 33.903 -28.630 -2.791 1.00 75.88 293 VAL A CA 1
ATOM 2412 C C . VAL A 1 293 ? 34.440 -27.623 -3.800 1.00 75.88 293 VAL A C 1
ATOM 2414 O O . VAL A 1 293 ? 34.739 -26.483 -3.453 1.00 75.88 293 VAL A O 1
ATOM 2417 N N . ARG A 1 294 ? 34.503 -28.035 -5.070 1.00 75.00 294 ARG A N 1
ATOM 2418 C CA . ARG A 1 294 ? 34.811 -27.144 -6.194 1.00 75.00 294 ARG A CA 1
ATOM 2419 C C . ARG A 1 294 ? 33.546 -26.439 -6.653 1.00 75.00 294 ARG A C 1
ATOM 2421 O O . ARG A 1 294 ? 32.636 -27.083 -7.175 1.00 75.00 294 ARG A O 1
ATOM 2428 N N . MET A 1 295 ? 33.498 -25.125 -6.470 1.00 71.50 295 MET A N 1
ATOM 2429 C CA . MET A 1 295 ? 32.389 -24.281 -6.912 1.00 71.50 295 MET A CA 1
ATOM 2430 C C . MET A 1 295 ? 32.883 -22.889 -7.314 1.00 71.50 295 MET A C 1
ATOM 2432 O O . MET A 1 295 ? 34.013 -22.508 -7.016 1.00 71.50 295 MET A O 1
ATOM 2436 N N . TYR A 1 296 ? 32.037 -22.135 -8.013 1.00 73.75 296 TYR A N 1
ATOM 2437 C CA . TYR A 1 296 ? 32.350 -20.764 -8.415 1.00 73.75 296 TYR A CA 1
ATOM 2438 C C . TYR A 1 296 ? 32.001 -19.784 -7.277 1.00 73.75 296 TYR A C 1
ATOM 2440 O O . TYR A 1 296 ? 30.877 -19.860 -6.766 1.00 73.75 296 TYR A O 1
ATOM 2448 N N . PRO A 1 297 ? 32.861 -18.811 -6.914 1.00 72.06 297 PRO A N 1
ATOM 2449 C CA . PRO A 1 297 ? 32.540 -17.806 -5.890 1.00 72.06 297 PRO A CA 1
ATOM 2450 C C . PRO A 1 297 ? 31.248 -17.013 -6.178 1.00 72.06 297 PRO A C 1
ATOM 2452 O O . PRO A 1 297 ? 30.504 -16.640 -5.262 1.00 72.06 297 PRO A O 1
ATOM 2455 N N . PHE A 1 298 ? 30.918 -16.807 -7.458 1.00 64.62 298 PHE A N 1
ATOM 2456 C CA . PHE A 1 298 ? 29.645 -16.233 -7.901 1.00 64.62 298 PHE A CA 1
ATOM 2457 C C . PHE A 1 298 ? 28.415 -17.027 -7.421 1.00 64.62 298 PHE A C 1
ATOM 2459 O O . PHE A 1 298 ? 27.384 -16.430 -7.110 1.00 64.62 298 PHE A O 1
ATOM 2466 N N . GLN A 1 299 ? 28.498 -18.358 -7.297 1.00 66.75 299 GLN A N 1
ATOM 2467 C CA . GLN A 1 299 ? 27.368 -19.177 -6.841 1.00 66.75 299 GLN A CA 1
ATOM 2468 C C . GLN A 1 299 ? 26.991 -18.876 -5.382 1.00 66.75 299 GLN A C 1
ATOM 2470 O O . GLN A 1 299 ? 25.807 -18.897 -5.063 1.00 66.75 299 GLN A O 1
ATOM 2475 N N . ILE A 1 300 ? 27.947 -18.507 -4.521 1.00 70.50 300 ILE A N 1
ATOM 2476 C CA . ILE A 1 300 ? 27.677 -18.099 -3.129 1.00 70.50 300 ILE A CA 1
ATOM 2477 C C . ILE A 1 300 ? 26.861 -16.794 -3.101 1.00 70.50 300 ILE A C 1
ATOM 2479 O O . ILE A 1 300 ? 25.849 -16.692 -2.406 1.00 70.50 300 ILE A O 1
ATOM 2483 N N . HIS A 1 301 ? 27.246 -15.819 -3.926 1.00 62.22 301 HIS A N 1
ATOM 2484 C CA . HIS A 1 301 ? 26.542 -14.540 -4.065 1.00 62.22 301 HIS A CA 1
ATOM 2485 C C . HIS A 1 301 ? 25.157 -14.712 -4.707 1.00 62.22 301 HIS A C 1
ATOM 2487 O O . HIS A 1 301 ? 24.177 -14.112 -4.264 1.00 62.22 301 HIS A O 1
ATOM 2493 N N . SER A 1 302 ? 25.051 -15.591 -5.707 1.00 59.84 302 SER A N 1
ATOM 2494 C CA . SER A 1 302 ? 23.784 -15.981 -6.327 1.00 59.84 302 SER A CA 1
ATOM 2495 C C . SER A 1 302 ? 22.845 -16.661 -5.322 1.00 59.84 302 SER A C 1
ATOM 2497 O O . SER A 1 302 ? 21.658 -16.336 -5.289 1.00 59.84 302 SER A O 1
ATOM 2499 N N . ILE A 1 303 ? 23.360 -17.528 -4.440 1.00 67.69 303 ILE A N 1
ATOM 2500 C CA . ILE A 1 303 ? 22.596 -18.117 -3.328 1.00 67.69 303 ILE A CA 1
ATOM 2501 C C . ILE A 1 303 ? 22.096 -17.023 -2.377 1.00 67.69 303 ILE A C 1
ATOM 2503 O O . ILE A 1 303 ? 20.917 -17.030 -2.047 1.00 67.69 303 ILE A O 1
ATOM 2507 N N . ALA A 1 304 ? 22.922 -16.047 -1.988 1.00 63.88 304 ALA A N 1
ATOM 2508 C CA . ALA A 1 304 ? 22.491 -14.961 -1.099 1.00 63.88 304 ALA A CA 1
ATOM 2509 C C . ALA A 1 304 ? 21.381 -14.080 -1.715 1.00 63.88 304 ALA A C 1
ATOM 2511 O O . ALA A 1 304 ? 20.370 -13.807 -1.064 1.00 63.88 304 ALA A O 1
ATOM 2512 N N . LEU A 1 305 ? 21.529 -13.675 -2.981 1.00 58.44 305 LEU A N 1
ATOM 2513 C CA . LEU A 1 305 ? 20.547 -12.836 -3.682 1.00 58.44 305 LEU A CA 1
ATOM 2514 C C . LEU A 1 305 ? 19.245 -13.591 -3.996 1.00 58.44 305 LEU A C 1
ATOM 2516 O O . LEU A 1 305 ? 18.153 -13.058 -3.787 1.00 58.44 305 LEU A O 1
ATOM 2520 N N . SER A 1 306 ? 19.341 -14.843 -4.453 1.00 61.44 306 SER A N 1
ATOM 2521 C CA . SER A 1 306 ? 18.161 -15.683 -4.698 1.00 61.44 306 SER A CA 1
ATOM 2522 C C . SER A 1 306 ? 17.465 -16.085 -3.398 1.00 61.44 306 SER A C 1
ATOM 2524 O O . SER A 1 306 ? 16.237 -16.107 -3.370 1.00 61.44 306 SER A O 1
ATOM 2526 N N . ALA A 1 307 ? 18.201 -16.304 -2.302 1.00 64.81 307 ALA A N 1
ATOM 2527 C CA . ALA A 1 307 ? 17.618 -16.477 -0.976 1.00 64.81 307 ALA A CA 1
ATOM 2528 C C . ALA A 1 307 ? 16.874 -15.214 -0.532 1.00 64.81 307 ALA A C 1
ATOM 2530 O O . ALA A 1 307 ? 15.739 -15.333 -0.097 1.00 64.81 307 ALA A O 1
ATOM 2531 N N . PHE A 1 308 ? 17.434 -14.010 -0.696 1.00 66.69 308 PHE A N 1
ATOM 2532 C CA . PHE A 1 308 ? 16.725 -12.771 -0.351 1.00 66.69 308 PHE A CA 1
ATOM 2533 C C . PHE A 1 308 ? 15.398 -12.627 -1.120 1.00 66.69 308 PHE A C 1
ATOM 2535 O O . PHE A 1 308 ? 14.350 -12.439 -0.501 1.00 66.69 308 PHE A O 1
ATOM 2542 N N . ALA A 1 309 ? 15.407 -12.804 -2.446 1.00 58.66 309 ALA A N 1
ATOM 2543 C CA . ALA A 1 309 ? 14.192 -12.741 -3.266 1.00 58.66 309 ALA A CA 1
ATOM 2544 C C . ALA A 1 309 ? 13.173 -13.852 -2.915 1.00 58.66 309 ALA A C 1
ATOM 2546 O O . ALA A 1 309 ? 11.981 -13.581 -2.743 1.00 58.66 309 ALA A O 1
ATOM 2547 N N . SER A 1 310 ? 13.653 -15.089 -2.742 1.00 63.09 310 SER A N 1
ATOM 2548 C CA . SER A 1 310 ? 12.860 -16.278 -2.381 1.00 63.09 310 SER A CA 1
ATOM 2549 C C . SER A 1 310 ? 12.456 -16.329 -0.896 1.00 63.09 310 SER A C 1
ATOM 2551 O O . SER A 1 310 ? 11.642 -17.155 -0.493 1.00 63.09 310 SER A O 1
ATOM 2553 N N . ILE A 1 311 ? 12.972 -15.422 -0.066 1.00 64.06 311 ILE A N 1
ATOM 2554 C CA . ILE A 1 311 ? 12.492 -15.187 1.297 1.00 64.06 311 ILE A CA 1
ATOM 2555 C C . ILE A 1 311 ? 11.444 -14.079 1.265 1.00 64.06 311 ILE A C 1
ATOM 2557 O O . ILE A 1 311 ? 10.306 -14.337 1.632 1.00 64.06 311 ILE A O 1
ATOM 2561 N N . VAL A 1 312 ? 11.762 -12.872 0.786 1.00 63.78 312 VAL A N 1
ATOM 2562 C CA . VAL A 1 312 ? 10.869 -11.705 0.926 1.00 63.78 312 VAL A CA 1
ATOM 2563 C C . VAL A 1 312 ? 9.512 -11.913 0.239 1.00 63.78 312 VAL A C 1
ATOM 2565 O O . VAL A 1 312 ? 8.477 -11.666 0.861 1.00 63.78 312 VAL A O 1
ATOM 2568 N N . GLY A 1 313 ? 9.488 -12.423 -0.999 1.00 59.34 313 GLY A N 1
ATOM 2569 C CA . GLY A 1 313 ? 8.235 -12.687 -1.720 1.00 59.34 313 GLY A CA 1
ATOM 2570 C C . GLY A 1 313 ? 7.358 -13.734 -1.012 1.00 59.34 313 GLY A C 1
ATOM 2571 O O . GLY A 1 313 ? 6.240 -13.420 -0.588 1.00 59.34 313 GLY A O 1
ATOM 2572 N N . PRO A 1 314 ? 7.860 -14.967 -0.811 1.00 54.31 314 PRO A N 1
ATOM 2573 C CA . PRO A 1 314 ? 7.143 -16.003 -0.079 1.00 54.31 314 PRO A CA 1
ATOM 2574 C C . PRO A 1 314 ? 6.803 -15.641 1.368 1.00 54.31 314 PRO A C 1
ATOM 2576 O O . PRO A 1 314 ? 5.731 -16.026 1.814 1.00 54.31 314 PRO A O 1
ATOM 2579 N N . PHE A 1 315 ? 7.617 -14.874 2.102 1.00 62.19 315 PHE A N 1
ATOM 2580 C CA . PHE A 1 315 ? 7.275 -14.439 3.465 1.00 62.19 315 PHE A CA 1
ATOM 2581 C C . PHE A 1 315 ? 6.105 -13.449 3.481 1.00 62.19 315 PHE A C 1
ATOM 2583 O O . PHE A 1 315 ? 5.272 -13.542 4.378 1.00 62.19 315 PHE A O 1
ATOM 2590 N N . GLY A 1 316 ? 5.958 -12.580 2.473 1.00 58.31 316 GLY A N 1
ATOM 2591 C CA . GLY A 1 316 ? 4.732 -11.791 2.293 1.00 58.31 316 GLY A CA 1
ATOM 2592 C C . GLY A 1 316 ? 3.500 -12.685 2.085 1.00 58.31 316 GLY A C 1
ATOM 2593 O O . GLY A 1 316 ? 2.479 -12.524 2.761 1.00 58.31 316 GLY A O 1
ATOM 2594 N N . GLY A 1 317 ? 3.623 -13.699 1.222 1.00 55.50 317 GLY A N 1
ATOM 2595 C CA . GLY A 1 317 ? 2.578 -14.704 0.992 1.00 55.50 317 GLY A CA 1
ATOM 2596 C C . GLY A 1 317 ? 2.257 -15.562 2.225 1.00 55.50 317 GLY A C 1
ATOM 2597 O O . GLY A 1 317 ? 1.087 -15.802 2.526 1.00 55.50 317 GLY A O 1
ATOM 2598 N N . PHE A 1 318 ? 3.269 -15.985 2.985 1.00 58.22 318 PHE A N 1
ATOM 2599 C CA . PHE A 1 318 ? 3.125 -16.741 4.230 1.00 58.22 318 PHE A CA 1
ATOM 2600 C C . PHE A 1 318 ? 2.571 -15.884 5.367 1.00 58.22 318 PHE A C 1
ATOM 2602 O O . PHE A 1 318 ? 1.795 -16.405 6.162 1.00 58.22 318 PHE A O 1
ATOM 2609 N N . PHE A 1 319 ? 2.887 -14.589 5.428 1.00 63.88 319 PHE A N 1
ATOM 2610 C CA . PHE A 1 319 ? 2.269 -13.665 6.375 1.00 63.88 319 PHE A CA 1
ATOM 2611 C C . PHE A 1 319 ? 0.772 -13.523 6.074 1.00 63.88 319 PHE A C 1
ATOM 2613 O O . PHE A 1 319 ? -0.046 -13.791 6.949 1.00 63.88 319 PHE A O 1
ATOM 2620 N N . ALA A 1 320 ? 0.390 -13.236 4.825 1.00 59.69 320 ALA A N 1
ATOM 2621 C CA . ALA A 1 320 ? -1.017 -13.145 4.418 1.00 59.69 320 ALA A CA 1
ATOM 2622 C C . ALA A 1 320 ? -1.785 -14.479 4.578 1.00 59.69 320 ALA A C 1
ATOM 2624 O O . ALA A 1 320 ? -2.940 -14.499 5.008 1.00 59.69 320 ALA A O 1
ATOM 2625 N N . SER A 1 321 ? -1.145 -15.613 4.275 1.00 59.69 321 SER A N 1
ATOM 2626 C CA . SER A 1 321 ? -1.717 -16.958 4.445 1.00 59.69 321 SER A CA 1
ATOM 2627 C C . SER A 1 321 ? -1.843 -17.348 5.922 1.00 59.69 321 SER A C 1
ATOM 2629 O O . SER A 1 321 ? -2.888 -17.834 6.350 1.00 59.69 321 SER A O 1
ATOM 2631 N N . GLY A 1 322 ? -0.816 -17.081 6.731 1.00 64.81 322 GLY A N 1
ATOM 2632 C CA . GLY A 1 322 ? -0.808 -17.298 8.178 1.00 64.81 322 GLY A CA 1
ATOM 2633 C C . GLY A 1 322 ? -1.841 -16.436 8.900 1.00 64.81 322 GLY A C 1
ATOM 2634 O O . GLY A 1 322 ? -2.549 -16.934 9.769 1.00 64.81 322 GLY A O 1
ATOM 2635 N N . PHE A 1 323 ? -2.004 -15.185 8.469 1.00 67.31 323 PHE A N 1
ATOM 2636 C CA . PHE A 1 323 ? -3.040 -14.257 8.918 1.00 67.31 323 PHE A CA 1
ATOM 2637 C C . PHE A 1 323 ? -4.448 -14.802 8.631 1.00 67.31 323 PHE A C 1
ATOM 2639 O O . PHE A 1 323 ? -5.244 -14.962 9.557 1.00 67.31 323 PHE A O 1
ATOM 2646 N N . LYS A 1 324 ? -4.748 -15.198 7.382 1.00 68.56 324 LYS A N 1
ATOM 2647 C CA . LYS A 1 324 ? -6.046 -15.814 7.037 1.00 68.56 324 LYS A CA 1
ATOM 2648 C C . LYS A 1 324 ? -6.304 -17.117 7.810 1.00 68.56 324 LYS A C 1
ATOM 2650 O O . LYS A 1 324 ? -7.397 -17.305 8.346 1.00 68.56 324 LYS A O 1
ATOM 2655 N N . ARG A 1 325 ? -5.279 -17.965 7.979 1.00 74.31 325 ARG A N 1
ATOM 2656 C CA . ARG A 1 325 ? -5.342 -19.201 8.785 1.00 74.31 325 ARG A CA 1
ATOM 2657 C C . ARG A 1 325 ? -5.584 -18.940 10.274 1.00 74.31 325 ARG A C 1
ATOM 2659 O O . ARG A 1 325 ? -6.401 -19.642 10.865 1.00 74.31 325 ARG A O 1
ATOM 2666 N N . ALA A 1 326 ? -4.941 -17.934 10.871 1.00 69.25 326 ALA A N 1
ATOM 2667 C CA . ALA A 1 326 ? -5.150 -17.548 12.270 1.00 69.25 326 ALA A CA 1
ATOM 2668 C C . ALA A 1 326 ? -6.611 -17.147 12.539 1.00 69.25 326 ALA A C 1
ATOM 2670 O O . ALA A 1 326 ? -7.163 -17.465 13.592 1.00 69.25 326 ALA A O 1
ATOM 2671 N N . PHE A 1 327 ? -7.259 -16.534 11.546 1.00 64.25 327 PHE A N 1
ATOM 2672 C CA . PHE A 1 327 ? -8.671 -16.154 11.583 1.00 64.25 327 PHE A CA 1
ATOM 2673 C C . PHE A 1 327 ? -9.640 -17.213 11.036 1.00 64.25 327 PHE A C 1
ATOM 2675 O O . PHE A 1 327 ? -10.848 -16.995 11.053 1.00 64.25 327 PHE A O 1
ATOM 2682 N N . LYS A 1 328 ? -9.137 -18.386 10.620 1.00 67.12 328 LYS A N 1
ATOM 2683 C CA . LYS A 1 328 ? -9.908 -19.510 10.048 1.00 67.12 328 LYS A CA 1
ATOM 2684 C C . LYS A 1 328 ? -10.726 -19.151 8.796 1.00 67.12 328 LYS A C 1
ATOM 2686 O O . LYS A 1 328 ? -11.715 -19.818 8.494 1.00 67.12 328 LYS A O 1
ATOM 2691 N N . ILE A 1 329 ? -10.297 -18.133 8.057 1.00 54.09 329 ILE A N 1
ATOM 2692 C CA . ILE A 1 329 ? -10.895 -17.737 6.779 1.00 54.09 329 ILE A CA 1
ATOM 2693 C C . ILE A 1 329 ? -10.156 -18.490 5.665 1.00 54.09 329 ILE A C 1
ATOM 2695 O O . ILE A 1 329 ? -8.929 -18.610 5.710 1.00 54.09 329 ILE A O 1
ATOM 2699 N N . LYS A 1 330 ? -10.913 -19.047 4.713 1.00 44.62 330 LYS A N 1
ATOM 2700 C CA . LYS A 1 330 ? -10.380 -19.741 3.529 1.00 44.62 330 LYS A CA 1
ATOM 2701 C C . LYS A 1 330 ? -9.959 -18.734 2.460 1.00 44.62 330 LYS A C 1
ATOM 2703 O O . LYS A 1 330 ? -10.763 -17.816 2.205 1.00 44.62 330 LYS A O 1
#

pLDDT: mean 72.18, std 19.03, range [21.98, 96.81]

Radius of gyration: 30.4 Å; chains: 1; bounding box: 66×100×66 Å

Sequence (330 aa):
MNKRSDRESRADGEVPSDSETKLDSGVPDVPVPPDDTPEVLNKALSGLSSRWKNWWVRGILTLAMIFFFFIIIYLGPMVLMMIVLCVQIKCFHEIITIGYSVYHSYHLPWFRTLSWYFLLCVNYFFYGETVTDYFFTLVQREEPLRILSKYHRFISFALYLTGFCMFVLSLVKKHYRLQFYMFGWTHVTLLIIVTQSHLIIHNLFEGMIWFIVPISCVICNDIMAYMFGFFFGRTPLIKLSYVMAGYRCFVCPVEFNSDSNSFTVDCEPSELFQLQDYSLPAALESLTGWATVRMYPFQIHSIALSAFASIVGPFGGFFASGFKRAFKIK

Foldseek 3Di:
DDDDDDDDDDDDDDDDDDDDDDDDPPDPDDDDPDPPQDVVLCVVCVPDDPLVSVVVSVVVVLVVVVVVLVVQVVVDLVSVLVVLVVVLVVVLVVLLVLLCVLCVVVVQPCLVVLLVLVLVLLLLLLVLQVCCVVVVVVQCVDPVSVVCSVCSVVVSVVSVVVSVVVLVVSDDPPCNVVSVVSVVSSVVSCCVRVVVSSVLSVLCVVDVCSNSVVVVVVSVVVVVCVVCCSPPVVPDCVVVVVVLLPDQVNFFDWDQDPVVRDTDSDDDGDQQSDWDWDADDPVVCVVPVDGTDTDGNVVVVVCVVVCVVVCPVVVVVCVVVVSCVVSVHD

InterPro domains:
  IPR016720 Phosphatidate cytidylyltransferase, eukaryota [PTHR13773] (8-241)

Organism: Scleropages formosus (NCBI:txid113540)

Secondary structure (DSSP, 8-state):
-----------------------------PPPPP----HHHHHHTTTS-HHHHHHHHHHHHHHHHHHHHHHHHHTHHHHHHHHHHHHHHHHHHHHHHHHHHHTGGG--SSHHHHHHHHHHHHHHHHHHHHHHHHSHHHHTTSHHHHHHHHTHHHHHHHHHHHHHHHHHHTPPTTTHHHHHHHHHHHHHHHHHHHHHHHHHHHHHHH-HHHHHHHHHHHHHHHHHHHHHHHHHTTS-HHHHHHHHTT-GGGTS--EEETTTTEEE---PPPGGGS-EEEEPPHHHHHHHS-SEEEE-HHHHHHHHHHHHHHHHHHHHHHHHHHHHHHTT--